Protein AF-0000000086005848 (afdb_homodimer)

Solvent-accessible surface area (backbone atoms only — not comparable to full-atom values): 13942 Å² total; per-residue (Å²): 125,85,72,83,58,58,36,81,40,45,32,32,38,81,80,57,60,33,31,32,40,34,53,31,43,32,62,36,54,27,44,43,38,61,20,72,64,35,43,45,51,56,46,47,26,30,31,26,48,48,90,35,46,43,80,74,43,35,73,89,42,46,40,76,30,66,57,94,90,48,60,34,41,42,32,21,32,71,68,65,35,27,52,37,39,30,32,38,57,89,37,80,67,24,33,30,36,29,57,64,23,40,53,86,86,56,73,77,43,78,43,83,40,79,42,53,41,72,49,40,73,64,32,52,74,75,61,62,84,63,70,86,126,84,72,82,59,58,36,82,40,45,32,32,37,80,80,57,61,33,32,32,40,35,53,29,44,33,63,38,55,28,45,43,38,63,20,72,64,35,44,45,52,56,48,48,26,32,30,26,48,49,91,35,47,42,81,72,43,36,74,89,42,47,42,74,31,65,56,95,88,47,62,34,41,40,34,21,31,70,69,64,35,28,52,36,40,30,34,40,56,89,39,79,66,26,33,28,35,27,59,65,23,40,54,88,88,56,73,77,44,77,43,84,41,80,42,54,42,73,50,38,75,65,33,51,76,74,60,62,85,63,70,84

pLDDT: mean 95.22, std 10.11, range [31.5, 98.94]

Structure (mmCIF, N/CA/C/O backbone):
data_AF-0000000086005848-model_v1
#
loop_
_entity.id
_entity.type
_entity.pdbx_description
1 polymer 'Centromere protein V'
#
loop_
_atom_site.group_PDB
_atom_site.id
_atom_site.type_symbol
_atom_site.label_atom_id
_atom_site.label_alt_id
_atom_site.label_comp_id
_atom_site.label_asym_id
_atom_site.label_entity_id
_atom_site.label_seq_id
_atom_site.pdbx_PDB_ins_code
_atom_site.Cartn_x
_atom_site.Cartn_y
_atom_site.Cartn_z
_atom_site.occupancy
_atom_site.B_iso_or_equiv
_atom_site.auth_seq_id
_atom_site.auth_comp_id
_atom_site.auth_asym_id
_atom_site.auth_atom_id
_atom_site.pdbx_PDB_model_num
ATOM 1 N N . MET A 1 1 ? 6.719 28.953 27.016 1 31.84 1 MET A N 1
ATOM 2 C CA . MET A 1 1 ? 6.633 28.734 25.578 1 31.84 1 MET A CA 1
ATOM 3 C C . MET A 1 1 ? 6.055 27.344 25.281 1 31.84 1 MET A C 1
ATOM 5 O O . MET A 1 1 ? 6.613 26.328 25.703 1 31.84 1 MET A O 1
ATOM 9 N N . GLU A 1 2 ? 4.844 27.016 25.453 1 36.28 2 GLU A N 1
ATOM 10 C CA . GLU A 1 2 ? 4.102 25.766 25.547 1 36.28 2 GLU A CA 1
ATOM 11 C C . GLU A 1 2 ? 4.562 24.766 24.484 1 36.28 2 GLU A C 1
ATOM 13 O O . GLU A 1 2 ? 4.57 25.078 23.297 1 36.28 2 GLU A O 1
ATOM 18 N N . ASN A 1 3 ? 5.773 24.094 24.469 1 44.97 3 ASN A N 1
ATOM 19 C CA . ASN A 1 3 ? 6.695 23.234 23.734 1 44.97 3 ASN A CA 1
ATOM 20 C C . ASN A 1 3 ? 5.945 22.266 22.828 1 44.97 3 ASN A C 1
ATOM 22 O O . ASN A 1 3 ? 5.273 21.359 23.312 1 44.97 3 ASN A O 1
ATOM 26 N N . ASN A 1 4 ? 5.066 22.734 21.844 1 56.94 4 ASN A N 1
ATOM 27 C CA . ASN A 1 4 ? 3.871 22.141 21.266 1 56.94 4 ASN A CA 1
ATOM 28 C C . ASN A 1 4 ? 4.109 20.688 20.859 1 56.94 4 ASN A C 1
ATOM 30 O O . ASN A 1 4 ? 3.291 20.094 20.156 1 56.94 4 ASN A O 1
ATOM 34 N N . GLY A 1 5 ? 5.121 20.047 21.453 1 82 5 GLY A N 1
ATOM 35 C CA . GLY A 1 5 ? 5.562 18.672 21.406 1 82 5 GLY A CA 1
ATOM 36 C C . GLY A 1 5 ? 5.656 18.109 19.984 1 82 5 GLY A C 1
ATOM 37 O O . GLY A 1 5 ? 5.484 16.922 19.781 1 82 5 GLY A O 1
ATOM 38 N N . LEU A 1 6 ? 5.707 19.109 19.078 1 92.44 6 LEU A N 1
ATOM 39 C CA . LEU A 1 6 ? 5.836 18.688 17.703 1 92.44 6 LEU A CA 1
ATOM 40 C C . LEU A 1 6 ? 7.293 18.406 17.344 1 92.44 6 LEU A C 1
ATOM 42 O O . LEU A 1 6 ? 8.195 19.109 17.812 1 92.44 6 LEU A O 1
ATOM 46 N N . VAL A 1 7 ? 7.477 17.406 16.594 1 96.56 7 VAL A N 1
ATOM 47 C CA . VAL A 1 7 ? 8.773 16.984 16.047 1 96.56 7 VAL A CA 1
ATOM 48 C C . VAL A 1 7 ? 8.742 17.047 14.523 1 96.56 7 VAL A C 1
ATOM 50 O O . VAL A 1 7 ? 7.684 16.891 13.914 1 96.56 7 VAL A O 1
ATOM 53 N N . LYS A 1 8 ? 9.945 17.422 14 1 98.25 8 LYS A N 1
ATOM 54 C CA . LYS A 1 8 ? 10.062 17.375 12.547 1 98.25 8 LYS A CA 1
ATOM 55 C C . LYS A 1 8 ? 10.336 15.961 12.055 1 98.25 8 LYS A C 1
ATOM 57 O O . LYS A 1 8 ? 11.352 15.359 12.406 1 98.25 8 LYS A O 1
ATOM 62 N N . HIS A 1 9 ? 9.469 15.43 11.305 1 98.69 9 HIS A N 1
ATOM 63 C CA . HIS A 1 9 ? 9.641 14.141 10.641 1 98.69 9 HIS A CA 1
ATOM 64 C C . HIS A 1 9 ? 10.039 14.328 9.18 1 98.69 9 HIS A C 1
ATOM 66 O O . HIS A 1 9 ? 9.531 15.227 8.5 1 98.69 9 HIS A O 1
ATOM 72 N N . SER A 1 10 ? 10.922 13.547 8.727 1 98.88 10 SER A N 1
ATOM 73 C CA . SER A 1 10 ? 11.234 13.445 7.305 1 98.88 10 SER A CA 1
ATOM 74 C C . SER A 1 10 ? 10.711 12.141 6.711 1 98.88 10 SER A C 1
ATOM 76 O O . SER A 1 10 ? 10.523 11.164 7.43 1 98.88 10 SER A O 1
ATOM 78 N N . GLY A 1 11 ? 10.406 12.219 5.438 1 98.94 11 GLY A N 1
ATOM 79 C CA . GLY A 1 11 ? 9.914 11.023 4.762 1 98.94 11 GLY A CA 1
ATOM 80 C C . GLY A 1 11 ? 9.953 11.141 3.25 1 98.94 11 GLY A C 1
ATOM 81 O O . GLY A 1 11 ? 10.508 12.094 2.707 1 98.94 11 GLY A O 1
ATOM 82 N N . GLY A 1 12 ? 9.43 10.102 2.605 1 98.94 12 GLY A N 1
ATOM 83 C CA . GLY A 1 12 ? 9.422 10.094 1.152 1 98.94 12 GLY A CA 1
ATOM 84 C C . GLY A 1 12 ? 9.07 8.742 0.562 1 98.94 12 GLY A C 1
ATOM 85 O O . GLY A 1 12 ? 8.797 7.793 1.298 1 98.94 12 GLY A O 1
ATOM 86 N N . CYS A 1 13 ? 9.055 8.719 -0.75 1 98.94 13 CYS A N 1
ATOM 87 C CA . CYS A 1 13 ? 8.781 7.473 -1.455 1 98.94 13 CYS A CA 1
ATOM 88 C C . CYS A 1 13 ? 10.008 6.574 -1.474 1 98.94 13 CYS A C 1
ATOM 90 O O . CYS A 1 13 ? 11 6.859 -0.802 1 98.94 13 CYS A O 1
ATOM 92 N N . HIS A 1 14 ? 9.945 5.461 -2.143 1 98.94 14 HIS A N 1
ATOM 93 C CA . HIS A 1 14 ? 11.008 4.473 -2.084 1 98.94 14 HIS A CA 1
ATOM 94 C C . HIS A 1 14 ? 12.188 4.879 -2.961 1 98.94 14 HIS A C 1
ATOM 96 O O . HIS A 1 14 ? 13.344 4.719 -2.566 1 98.94 14 HIS A O 1
ATOM 102 N N . CYS A 1 15 ? 11.977 5.344 -4.195 1 98.94 15 CYS A N 1
ATOM 103 C CA . CYS A 1 15 ? 13.031 5.629 -5.156 1 98.94 15 CYS A CA 1
ATOM 104 C C . CYS A 1 15 ? 13.75 6.93 -4.816 1 98.94 15 CYS A C 1
ATOM 106 O O . CYS A 1 15 ? 14.797 7.234 -5.387 1 98.94 15 CYS A O 1
ATOM 108 N N . GLY A 1 16 ? 13.164 7.715 -3.996 1 98.88 16 GLY A N 1
ATOM 109 C CA . GLY A 1 16 ? 13.82 8.93 -3.541 1 98.88 16 GLY A CA 1
ATOM 110 C C . GLY A 1 16 ? 13.375 10.164 -4.305 1 98.88 16 GLY A C 1
ATOM 111 O O . GLY A 1 16 ? 13.727 11.289 -3.936 1 98.88 16 GLY A O 1
ATOM 112 N N . ALA A 1 17 ? 12.531 10.047 -5.277 1 98.94 17 ALA A N 1
ATOM 113 C CA . ALA A 1 17 ? 12.094 11.188 -6.086 1 98.94 17 ALA A CA 1
ATOM 114 C C . ALA A 1 17 ? 11.227 12.133 -5.27 1 98.94 17 ALA A C 1
ATOM 116 O O . ALA A 1 17 ? 11.242 13.344 -5.492 1 98.94 17 ALA A O 1
ATOM 117 N N . VAL A 1 18 ? 10.484 11.633 -4.344 1 98.94 18 VAL A N 1
ATOM 118 C CA . VAL A 1 18 ? 9.586 12.414 -3.508 1 98.94 18 VAL A CA 1
ATOM 119 C C . VAL A 1 18 ? 10.117 12.461 -2.078 1 98.94 18 VAL A C 1
ATOM 121 O O . VAL A 1 18 ? 10.352 11.414 -1.463 1 98.94 18 VAL A O 1
ATOM 124 N N . ARG A 1 19 ? 10.383 13.602 -1.582 1 98.94 19 ARG A N 1
ATOM 125 C CA . ARG A 1 19 ? 10.797 13.828 -0.201 1 98.94 19 ARG A CA 1
ATOM 126 C C . ARG A 1 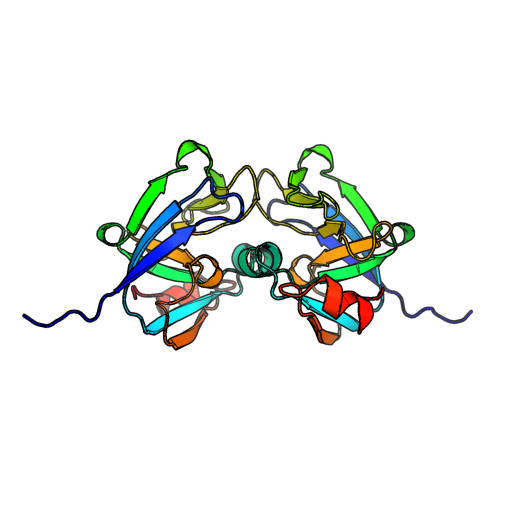19 ? 9.984 14.945 0.439 1 98.94 19 ARG A C 1
ATOM 128 O O . ARG A 1 19 ? 9.656 15.938 -0.218 1 98.94 19 ARG A O 1
ATOM 135 N N . PHE A 1 20 ? 9.695 14.781 1.709 1 98.94 20 PHE A N 1
ATOM 136 C CA . PHE A 1 20 ? 8.914 15.781 2.424 1 98.94 20 PHE A CA 1
ATOM 137 C C . PHE A 1 20 ? 9.344 15.859 3.885 1 98.94 20 PHE A C 1
ATOM 139 O O . PHE A 1 20 ? 10.086 15.008 4.363 1 98.94 20 PHE A O 1
ATOM 146 N N . THR A 1 21 ? 8.945 16.906 4.57 1 98.88 21 THR A N 1
ATOM 147 C CA . THR A 1 21 ? 8.969 17.016 6.023 1 98.88 21 THR A CA 1
ATOM 148 C C . THR A 1 21 ? 7.582 17.359 6.566 1 98.88 21 THR A C 1
ATOM 150 O O . THR A 1 21 ? 6.75 17.922 5.855 1 98.88 21 THR A O 1
ATOM 153 N N . VAL A 1 22 ? 7.375 16.922 7.77 1 98.69 22 VAL A N 1
ATOM 154 C CA . VAL A 1 22 ? 6.102 17.203 8.43 1 98.69 22 VAL A CA 1
ATOM 155 C C . VAL A 1 22 ? 6.336 17.453 9.914 1 98.69 22 VAL A C 1
ATOM 157 O O . VAL A 1 22 ? 7.164 16.781 10.547 1 98.69 22 VAL A O 1
ATOM 160 N N . LEU A 1 23 ? 5.684 18.5 10.375 1 98.31 23 LEU A N 1
ATOM 161 C CA . LEU A 1 23 ? 5.668 18.766 11.812 1 98.31 23 LEU A CA 1
ATOM 162 C C . LEU A 1 23 ? 4.477 18.094 12.477 1 98.31 23 LEU A C 1
ATOM 164 O O . LEU A 1 23 ? 3.324 18.344 12.125 1 98.31 23 LEU A O 1
ATOM 168 N N . ALA A 1 24 ? 4.746 17.172 13.414 1 97.81 24 ALA A N 1
ATOM 169 C CA . ALA A 1 24 ? 3.713 16.422 14.133 1 97.81 24 ALA A CA 1
ATOM 170 C C . ALA A 1 24 ? 4.27 15.828 15.422 1 97.81 24 ALA A C 1
ATOM 172 O O . ALA A 1 24 ? 5.484 15.797 15.633 1 97.81 24 ALA A O 1
ATOM 173 N N . SER A 1 25 ? 3.379 15.461 16.312 1 96.5 25 SER A N 1
ATOM 174 C CA . SER A 1 25 ? 3.795 14.773 17.531 1 96.5 25 SER A CA 1
ATOM 175 C C . SER A 1 25 ? 4.598 13.516 17.203 1 96.5 25 SER A C 1
ATOM 177 O O . SER A 1 25 ? 4.43 12.922 16.141 1 96.5 25 SER A O 1
ATOM 179 N N . SER A 1 26 ? 5.512 13.141 18.109 1 97.12 26 SER A N 1
ATOM 180 C CA . SER A 1 26 ? 6.195 11.859 17.969 1 97.12 26 SER A CA 1
ATOM 181 C C . SER A 1 26 ? 5.25 10.695 18.25 1 97.12 26 SER A C 1
ATOM 183 O O . SER A 1 26 ? 5.559 9.547 17.938 1 97.12 26 SER A O 1
ATOM 185 N N . LYS A 1 27 ? 4.184 10.984 18.984 1 96.62 27 LYS A N 1
ATOM 186 C CA . LYS A 1 27 ? 3.084 10.039 19.188 1 96.62 27 LYS A CA 1
ATOM 187 C C . LYS A 1 27 ? 1.961 10.289 18.188 1 96.62 27 LYS A C 1
ATOM 189 O O . LYS A 1 27 ? 1.27 11.312 18.266 1 96.62 27 LYS A O 1
ATOM 194 N N . ILE A 1 28 ? 1.797 9.305 17.328 1 96 28 ILE A N 1
ATOM 195 C CA . ILE A 1 28 ? 0.931 9.539 16.188 1 96 28 ILE A CA 1
ATOM 196 C C . ILE A 1 28 ? -0.335 8.695 16.312 1 96 28 ILE A C 1
ATOM 198 O O . ILE A 1 28 ? -0.279 7.547 16.766 1 96 28 ILE A O 1
ATOM 202 N N . THR A 1 29 ? -1.443 9.328 15.93 1 96.31 29 THR A N 1
ATOM 203 C CA . THR A 1 29 ? -2.678 8.586 15.719 1 96.31 29 THR A CA 1
ATOM 204 C C . THR A 1 29 ? -2.945 8.391 14.234 1 96.31 29 THR A C 1
ATOM 206 O O . THR A 1 29 ? -2.971 9.359 13.469 1 96.31 29 THR A O 1
ATOM 209 N N . ILE A 1 30 ? -3.105 7.152 13.891 1 97.5 30 ILE A N 1
ATOM 210 C CA . ILE A 1 30 ? -3.42 6.887 12.492 1 97.5 30 ILE A CA 1
ATOM 211 C C . ILE A 1 30 ? -4.859 6.387 12.375 1 97.5 30 ILE A C 1
ATOM 213 O O . ILE A 1 30 ? -5.418 5.852 13.336 1 97.5 30 ILE A O 1
ATOM 217 N N . TYR A 1 31 ? -5.395 6.652 11.18 1 95.19 31 TYR A N 1
ATOM 218 C CA . TYR A 1 31 ? -6.727 6.156 10.867 1 95.19 31 TYR A CA 1
ATOM 219 C C . TYR A 1 31 ? -6.66 5.023 9.852 1 95.19 31 TYR A C 1
ATOM 221 O O . TYR A 1 31 ? -6.016 5.148 8.805 1 95.19 31 TYR A O 1
ATOM 229 N N . VAL A 1 32 ? -7.262 3.914 10.18 1 96.69 32 VAL A N 1
ATOM 230 C CA . VAL A 1 32 ? -7.383 2.764 9.289 1 96.69 32 VAL A CA 1
ATOM 231 C C . VAL A 1 32 ? -8.797 2.691 8.734 1 96.69 32 VAL A C 1
ATOM 233 O O . VAL A 1 32 ? -9.734 2.312 9.438 1 96.69 32 VAL A O 1
ATOM 236 N N . CYS A 1 33 ? -8.945 3.043 7.527 1 97.38 33 CYS A N 1
ATOM 237 C CA . CYS A 1 33 ? -10.227 3.15 6.84 1 97.38 33 CYS A CA 1
ATOM 238 C C . CYS A 1 33 ? -10.508 1.904 6.008 1 97.38 33 CYS A C 1
ATOM 240 O O . CYS A 1 33 ? -9.609 1.376 5.355 1 97.38 33 CYS A O 1
ATOM 242 N N . ASN A 1 34 ? -11.758 1.468 5.898 1 97.69 34 ASN A N 1
ATOM 243 C CA . ASN A 1 34 ? -12.086 0.245 5.176 1 97.69 34 ASN A CA 1
ATOM 244 C C . ASN A 1 34 ? -12.742 0.548 3.83 1 97.69 34 ASN A C 1
ATOM 246 O O . ASN A 1 34 ? -13.422 -0.303 3.26 1 97.69 34 ASN A O 1
ATOM 250 N N . CYS A 1 35 ? -12.594 1.747 3.35 1 97.75 35 CYS A N 1
ATOM 251 C CA . CYS A 1 35 ? -13.094 1.988 2.002 1 97.75 35 CYS A CA 1
ATOM 252 C C . CYS A 1 35 ? -12.234 1.28 0.965 1 97.75 35 CYS A C 1
ATOM 254 O O . CYS A 1 35 ? -11.164 0.754 1.294 1 97.75 35 CYS A O 1
ATOM 256 N N . SER A 1 36 ? -12.648 1.271 -0.287 1 98.25 36 SER A N 1
ATOM 257 C CA . SER A 1 36 ? -12.047 0.446 -1.326 1 98.25 36 SER A CA 1
ATOM 258 C C . SER A 1 36 ? -10.602 0.86 -1.589 1 98.25 36 SER A C 1
ATOM 260 O O . SER A 1 36 ? -9.703 0.018 -1.604 1 98.25 36 SER A O 1
ATOM 262 N N . ILE A 1 37 ? -10.328 2.17 -1.707 1 98.69 37 ILE A N 1
ATOM 263 C CA . ILE A 1 37 ? -8.992 2.617 -2.109 1 98.69 37 ILE A CA 1
ATOM 264 C C . ILE A 1 37 ? -8.039 2.516 -0.926 1 98.69 37 ILE A C 1
ATOM 266 O O . ILE A 1 37 ? -6.871 2.152 -1.093 1 98.69 37 ILE A O 1
ATOM 270 N N . CYS A 1 38 ? -8.477 2.809 0.277 1 98.56 38 CYS A N 1
ATOM 271 C CA . CYS A 1 38 ? -7.617 2.678 1.448 1 98.56 38 CYS A CA 1
ATOM 272 C C . CYS A 1 38 ? -7.23 1.223 1.682 1 98.56 38 CYS A C 1
ATOM 274 O O . CYS A 1 38 ? -6.102 0.932 2.076 1 98.56 38 CYS A O 1
ATOM 276 N N . THR A 1 39 ? -8.195 0.314 1.449 1 98.56 39 THR A N 1
ATOM 277 C CA . THR A 1 39 ? -7.914 -1.111 1.581 1 98.56 39 THR A CA 1
ATOM 278 C C . THR A 1 39 ? -6.871 -1.555 0.559 1 98.56 39 THR A C 1
ATOM 280 O O . THR A 1 39 ? -5.863 -2.166 0.918 1 98.56 39 THR A O 1
ATOM 283 N N . LYS A 1 40 ? -7.023 -1.193 -0.641 1 98.88 40 LYS A N 1
ATOM 284 C CA . LYS A 1 40 ? -6.152 -1.686 -1.703 1 98.88 40 LYS A CA 1
ATOM 285 C C . LYS A 1 40 ? -4.773 -1.028 -1.636 1 98.88 40 LYS A C 1
ATOM 287 O O . LYS A 1 40 ? -3.785 -1.598 -2.102 1 98.88 40 LYS A O 1
ATOM 292 N N . LYS A 1 41 ? -4.699 0.126 -1.034 1 98.75 41 LYS A N 1
ATOM 293 C CA . LYS A 1 41 ? -3.418 0.812 -0.904 1 98.75 41 LYS A CA 1
ATOM 294 C C . LYS A 1 41 ? -2.838 0.63 0.496 1 98.75 41 LYS A C 1
ATOM 296 O O . LYS A 1 41 ? -1.712 1.057 0.767 1 98.75 41 LYS A O 1
ATOM 301 N N . GLN A 1 42 ? -3.639 0.046 1.364 1 98.38 42 GLN A N 1
ATOM 302 C CA . GLN A 1 42 ? -3.236 -0.187 2.748 1 98.38 42 GLN A CA 1
ATOM 303 C C . GLN A 1 42 ? -2.824 1.114 3.428 1 98.38 42 GLN A C 1
ATOM 305 O O . GLN A 1 42 ? -1.758 1.19 4.039 1 98.38 42 GLN A O 1
ATOM 310 N N . ILE A 1 43 ? -3.705 2.066 3.305 1 98.38 43 ILE A N 1
ATOM 311 C CA . ILE A 1 43 ? -3.414 3.406 3.805 1 98.38 43 ILE A CA 1
ATOM 312 C C . ILE A 1 43 ? -3.527 3.424 5.328 1 98.38 43 ILE A C 1
ATOM 314 O O . ILE A 1 43 ? -4.551 3.021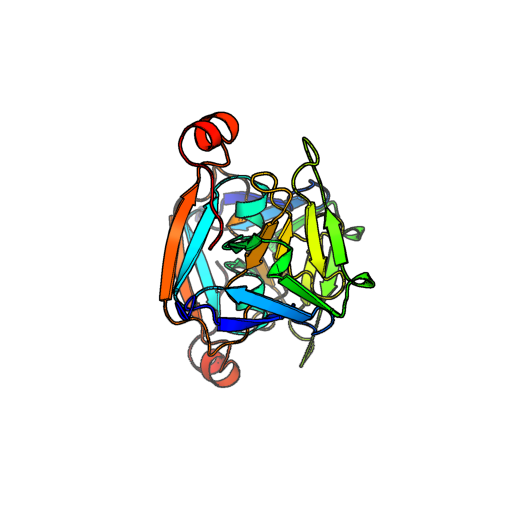 5.887 1 98.38 43 ILE A O 1
ATOM 318 N N . LYS A 1 44 ? -2.512 3.795 5.973 1 97.31 44 LYS A N 1
ATOM 319 C CA . LYS A 1 44 ? -2.402 4.062 7.402 1 97.31 44 LYS A CA 1
ATOM 320 C C . LYS A 1 44 ? -1.739 5.414 7.66 1 97.31 44 LYS A C 1
ATOM 322 O O . LYS A 1 44 ? -0.583 5.473 8.086 1 97.31 44 LYS A O 1
ATOM 327 N N . GLY A 1 45 ? -2.535 6.426 7.531 1 97.81 45 GLY A N 1
ATOM 328 C CA . GLY A 1 45 ? -1.962 7.766 7.57 1 97.81 45 GLY A CA 1
ATOM 329 C C . GLY A 1 45 ? -2.418 8.578 8.766 1 97.81 45 GLY A C 1
ATOM 330 O O . GLY A 1 45 ? -3.439 8.266 9.383 1 97.81 45 GLY A O 1
ATOM 331 N N . PHE A 1 46 ? -1.623 9.539 9.156 1 97.88 46 PHE A N 1
ATOM 332 C CA . PHE A 1 46 ? -2.014 10.57 10.102 1 97.88 46 PHE A CA 1
ATOM 333 C C . PHE A 1 46 ? -2.172 11.914 9.406 1 97.88 46 PHE A C 1
ATOM 335 O O . PHE A 1 46 ? -1.442 12.219 8.461 1 97.88 46 PHE A O 1
ATOM 342 N N . ILE A 1 47 ? -3.117 12.672 9.875 1 97.81 47 ILE A N 1
ATOM 343 C CA . ILE A 1 47 ? -3.479 13.914 9.188 1 97.81 47 ILE A CA 1
ATOM 344 C C . ILE A 1 47 ? -2.807 15.094 9.883 1 97.81 47 ILE A C 1
ATOM 346 O O . ILE A 1 47 ? -2.811 15.188 11.109 1 97.81 47 ILE A O 1
ATOM 350 N N . VAL A 1 48 ? -2.207 15.938 9.094 1 97.69 48 VAL A N 1
ATOM 351 C CA . VAL A 1 48 ? -1.674 17.203 9.57 1 97.69 48 VAL A CA 1
ATOM 352 C C . VAL A 1 48 ? -2.225 18.344 8.711 1 97.69 48 VAL A C 1
ATOM 354 O O . VAL A 1 48 ? -2.701 18.125 7.602 1 97.69 48 VAL A O 1
ATOM 357 N N . SER A 1 49 ? -2.178 19.531 9.273 1 96.81 49 SER A N 1
ATOM 358 C CA . SER A 1 49 ? -2.543 20.688 8.477 1 96.81 49 SER A CA 1
ATOM 359 C C . SER A 1 49 ? -1.533 20.938 7.359 1 96.81 49 SER A C 1
ATOM 361 O O . SER A 1 49 ? -0.363 20.562 7.484 1 96.81 49 SER A O 1
ATOM 363 N N . ASP A 1 50 ? -1.989 21.578 6.312 1 97.12 50 ASP A N 1
ATOM 364 C CA . ASP A 1 50 ? -1.118 21.906 5.188 1 97.12 50 ASP A CA 1
ATOM 365 C C . ASP A 1 50 ? 0.099 22.703 5.648 1 97.12 50 ASP A C 1
ATOM 367 O O . ASP A 1 50 ? 1.197 22.531 5.113 1 97.12 50 ASP A O 1
ATOM 371 N N . GLU A 1 51 ? -0.07 23.516 6.605 1 96.88 51 GLU A N 1
ATOM 372 C CA . GLU A 1 51 ? 1.005 24.391 7.07 1 96.88 51 GLU A CA 1
ATOM 373 C C . GLU A 1 51 ? 2.117 23.594 7.738 1 96.88 51 GLU A C 1
ATOM 375 O O . GLU A 1 51 ? 3.246 24.062 7.867 1 96.88 51 GLU A O 1
ATOM 380 N N . ASN A 1 52 ? 1.788 22.359 8.18 1 97.88 52 ASN A N 1
ATOM 381 C CA . ASN A 1 52 ? 2.758 21.531 8.883 1 97.88 52 ASN A CA 1
ATOM 382 C C . ASN A 1 52 ? 3.432 20.531 7.941 1 97.88 52 ASN A C 1
ATOM 384 O O . ASN A 1 52 ? 4.223 19.688 8.375 1 97.88 52 ASN A O 1
ATOM 388 N N . PHE A 1 53 ? 3.066 20.641 6.707 1 98.62 53 PHE A N 1
ATOM 389 C CA . PHE A 1 53 ? 3.627 19.75 5.695 1 98.62 53 PHE A CA 1
ATOM 390 C C . PHE A 1 53 ? 4.418 20.531 4.66 1 98.62 53 PHE A C 1
ATOM 392 O O . PHE A 1 53 ? 3.955 21.578 4.18 1 98.62 53 PHE A O 1
ATOM 399 N N . GLU A 1 54 ? 5.605 20 4.332 1 98.88 54 GLU A N 1
ATOM 400 C CA . GLU A 1 54 ? 6.41 20.609 3.277 1 98.88 54 GLU A CA 1
ATOM 401 C C . GLU A 1 54 ? 6.922 19.547 2.301 1 98.88 54 GLU A C 1
ATOM 403 O O . GLU A 1 54 ? 7.664 18.641 2.688 1 98.88 54 GLU A O 1
ATOM 408 N N . LEU A 1 55 ? 6.484 19.688 1.042 1 98.88 55 LEU A N 1
ATOM 409 C CA . LEU A 1 55 ? 7.074 18.875 -0.023 1 98.88 55 LEU A CA 1
ATOM 410 C C . LEU A 1 55 ? 8.43 19.438 -0.445 1 98.88 55 LEU A C 1
ATOM 412 O O . LEU A 1 55 ? 8.508 20.547 -0.963 1 98.88 55 LEU A O 1
ATOM 416 N N . LEU A 1 56 ? 9.438 18.688 -0.215 1 98.94 56 LEU A N 1
ATOM 417 C CA . LEU A 1 56 ? 10.797 19.172 -0.471 1 98.94 56 LEU A CA 1
ATOM 418 C C . LEU A 1 56 ? 11.18 18.953 -1.932 1 98.94 56 LEU A C 1
ATOM 420 O O . LEU A 1 56 ? 11.945 19.734 -2.498 1 98.94 56 LEU A O 1
ATOM 424 N N . GLN A 1 57 ? 10.797 17.875 -2.537 1 98.88 57 GLN A N 1
ATOM 425 C CA . GLN A 1 57 ? 11.086 17.562 -3.934 1 98.88 57 GLN A CA 1
ATOM 426 C C . GLN A 1 57 ? 10.086 16.547 -4.492 1 98.88 57 GLN A C 1
ATOM 428 O O . GLN A 1 57 ? 9.422 15.844 -3.732 1 98.88 57 GLN A O 1
ATOM 433 N N . GLY A 1 58 ? 9.922 16.547 -5.828 1 98.88 58 GLY A N 1
ATOM 434 C CA . GLY A 1 58 ? 9.219 15.477 -6.504 1 98.88 58 GLY A CA 1
ATOM 435 C C . GLY A 1 58 ? 7.793 15.844 -6.883 1 98.88 58 GLY A C 1
ATOM 436 O O . GLY A 1 58 ? 6.984 14.977 -7.203 1 98.88 58 GLY A O 1
ATOM 437 N N . LYS A 1 59 ? 7.484 17.094 -6.766 1 98.81 59 LYS A N 1
ATOM 438 C CA . LYS A 1 59 ? 6.141 17.516 -7.156 1 98.81 59 LYS A CA 1
ATOM 439 C C . LYS A 1 59 ? 5.785 17 -8.547 1 98.81 59 LYS A C 1
ATOM 441 O O . LYS A 1 59 ? 4.691 16.469 -8.758 1 98.81 59 LYS A O 1
ATOM 446 N N . ASP A 1 60 ? 6.699 17.062 -9.477 1 98.69 60 ASP A N 1
ATOM 447 C CA . ASP A 1 60 ? 6.453 16.656 -10.859 1 98.69 60 ASP A CA 1
ATOM 448 C C . ASP A 1 60 ? 6.461 15.133 -10.992 1 98.69 60 ASP A C 1
ATOM 450 O O . ASP A 1 60 ? 6.129 14.594 -12.055 1 98.69 60 ASP A O 1
ATOM 454 N N . ASN A 1 61 ? 6.84 14.414 -9.977 1 98.88 61 ASN A N 1
ATOM 455 C CA . ASN A 1 61 ? 6.891 12.953 -10.016 1 98.88 61 ASN A CA 1
ATOM 456 C C . ASN A 1 61 ? 5.641 12.336 -9.391 1 98.88 61 ASN A C 1
ATOM 458 O O . ASN A 1 61 ? 5.551 11.109 -9.258 1 98.88 61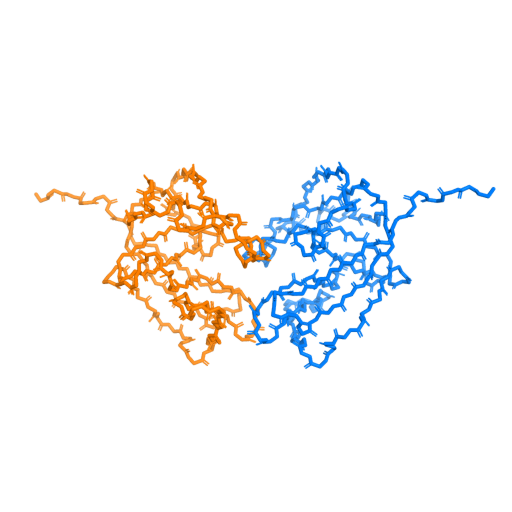 ASN A O 1
ATOM 462 N N . LEU A 1 62 ? 4.727 13.18 -9.031 1 98.94 62 LEU A N 1
ATOM 463 C CA . LEU A 1 62 ? 3.479 12.711 -8.438 1 98.94 62 LEU A CA 1
ATOM 464 C C . LEU A 1 62 ? 2.381 12.609 -9.492 1 98.94 62 LEU A C 1
ATOM 466 O O . LEU A 1 62 ? 2.24 13.5 -10.336 1 98.94 62 LEU A O 1
ATOM 470 N N . ILE A 1 63 ? 1.731 11.508 -9.453 1 98.88 63 ILE A N 1
ATOM 471 C CA . ILE A 1 63 ? 0.494 11.336 -10.203 1 98.88 63 ILE A CA 1
ATOM 472 C C . ILE A 1 63 ? -0.703 11.453 -9.266 1 98.88 63 ILE A C 1
ATOM 474 O O . ILE A 1 63 ? -0.686 10.906 -8.156 1 98.88 63 ILE A O 1
ATOM 478 N N . GLN A 1 64 ? -1.654 12.211 -9.656 1 98.88 64 GLN A N 1
ATOM 479 C CA . GLN A 1 64 ? -2.885 12.359 -8.883 1 98.88 64 GLN A CA 1
ATOM 480 C C . GLN A 1 64 ? -3.977 11.43 -9.414 1 98.88 64 GLN A C 1
ATOM 482 O O . GLN A 1 64 ? -4.203 11.352 -10.617 1 98.88 64 GLN A O 1
ATOM 487 N N . TYR A 1 65 ? -4.598 10.719 -8.555 1 98.94 65 TYR A N 1
ATOM 488 C CA . TYR A 1 65 ? -5.762 9.891 -8.859 1 98.94 65 TYR A CA 1
ATOM 489 C C . TYR A 1 65 ? -6.957 10.297 -8.008 1 98.94 65 TYR A C 1
ATOM 491 O O . TYR A 1 65 ? -6.848 10.398 -6.781 1 98.94 65 TYR A O 1
ATOM 499 N N . THR A 1 66 ? -8.047 10.594 -8.672 1 98.75 66 THR A N 1
ATOM 500 C CA . THR A 1 66 ? -9.32 10.883 -8.023 1 98.75 66 THR A CA 1
ATOM 501 C C . THR A 1 66 ? -10.43 10 -8.586 1 98.75 66 THR A C 1
ATOM 503 O O . THR A 1 66 ? -10.305 9.453 -9.68 1 98.75 66 THR A O 1
ATOM 506 N N . PHE A 1 67 ? -11.461 9.844 -7.848 1 98.31 67 PHE A N 1
ATOM 507 C CA . PHE A 1 67 ? -12.633 9.07 -8.258 1 98.31 67 PHE A CA 1
ATOM 508 C C . PHE A 1 67 ? -13.875 9.523 -7.492 1 98.31 67 PHE A C 1
ATOM 510 O O . PHE A 1 67 ? -13.781 10.352 -6.586 1 98.31 67 PHE A O 1
ATOM 517 N N . ASN A 1 68 ? -14.977 8.914 -7.926 1 96.56 68 ASN A N 1
ATOM 518 C CA . ASN A 1 68 ? -16.25 9.25 -7.309 1 96.56 68 ASN A CA 1
ATOM 519 C C . ASN A 1 68 ? -16.453 10.758 -7.25 1 96.56 68 ASN A C 1
ATOM 521 O O . ASN A 1 68 ? -16.438 11.438 -8.281 1 96.56 68 ASN A O 1
ATOM 525 N N . THR A 1 69 ? -16.422 11.445 -5.973 1 96 69 THR A N 1
ATOM 526 C CA . THR A 1 69 ? -16.688 12.875 -5.844 1 96 69 THR A CA 1
ATOM 527 C C . THR A 1 69 ? -15.461 13.695 -6.246 1 96 69 THR A C 1
ATOM 529 O O . THR A 1 69 ? -15.562 14.906 -6.457 1 96 69 THR A O 1
ATOM 532 N N . GLY A 1 70 ? -14.43 13.086 -6.281 1 97.62 70 GLY A N 1
ATOM 533 C CA . GLY A 1 70 ? -13.195 13.773 -6.609 1 97.62 70 GLY A CA 1
ATOM 534 C C . GLY A 1 70 ? -12.602 14.539 -5.438 1 97.62 70 GLY A C 1
ATOM 535 O O . GLY A 1 70 ? -11.633 15.281 -5.598 1 97.62 70 GLY A O 1
ATOM 536 N N . GLY A 1 71 ? -13.125 14.352 -4.246 1 96.81 71 GLY A N 1
ATOM 537 C CA . GLY A 1 71 ? -12.688 15.094 -3.078 1 96.81 71 GLY A CA 1
ATOM 538 C C . GLY A 1 71 ? -11.305 14.703 -2.598 1 96.81 71 GLY A C 1
ATOM 539 O O . GLY A 1 71 ? -10.5 15.562 -2.246 1 96.81 71 GLY A O 1
ATOM 540 N N . ALA A 1 72 ? -11.086 13.43 -2.527 1 97.75 72 ALA A N 1
ATOM 541 C CA . ALA A 1 72 ? -9.766 12.945 -2.137 1 97.75 72 ALA A CA 1
ATOM 542 C C . ALA A 1 72 ? -8.789 12.992 -3.314 1 97.75 72 ALA A C 1
ATOM 544 O O . ALA A 1 72 ? -9.141 12.594 -4.43 1 97.75 72 ALA A O 1
ATOM 545 N N . LYS A 1 73 ? -7.684 13.516 -3.113 1 98.56 73 LYS A N 1
ATOM 546 C CA . LYS A 1 73 ? -6.629 13.531 -4.121 1 98.56 73 LYS A CA 1
ATOM 547 C C . LYS A 1 73 ? -5.5 12.57 -3.746 1 98.56 73 LYS A C 1
ATOM 549 O O . LYS A 1 73 ? -4.621 12.914 -2.955 1 98.56 73 LYS A O 1
ATOM 554 N N . HIS A 1 74 ? -5.527 11.414 -4.301 1 98.81 74 HIS A N 1
ATOM 555 C CA . HIS A 1 74 ? -4.496 10.414 -4.043 1 98.81 74 HIS A CA 1
ATOM 556 C C . HIS A 1 74 ? -3.26 10.672 -4.898 1 98.81 74 HIS A C 1
ATOM 558 O O . HIS A 1 74 ? -3.33 10.641 -6.129 1 98.81 74 HIS A O 1
ATOM 564 N N . LEU A 1 75 ? -2.154 10.867 -4.25 1 98.94 75 LEU A N 1
ATOM 565 C CA . LEU A 1 75 ? -0.897 11.188 -4.918 1 98.94 75 LEU A CA 1
ATOM 566 C C . LEU A 1 75 ? 0.114 10.062 -4.746 1 98.94 75 LEU A C 1
ATOM 568 O O . LEU A 1 75 ? 0.383 9.625 -3.625 1 98.94 75 LEU A O 1
ATOM 572 N N . PHE A 1 76 ? 0.642 9.562 -5.789 1 98.94 76 PHE A N 1
ATOM 573 C CA . PHE A 1 76 ? 1.652 8.516 -5.676 1 98.94 76 PHE A CA 1
ATOM 574 C C . PHE A 1 76 ? 2.803 8.773 -6.641 1 98.94 76 PHE A C 1
ATOM 576 O O . PHE A 1 76 ? 2.629 9.438 -7.66 1 98.94 76 PHE A O 1
ATOM 583 N N . CYS A 1 77 ? 3.988 8.32 -6.332 1 98.94 77 CYS A N 1
ATOM 584 C CA . CYS A 1 77 ? 5.188 8.469 -7.148 1 98.94 77 CYS A CA 1
ATOM 585 C C . CYS A 1 77 ? 5.062 7.691 -8.453 1 98.94 77 CYS A C 1
ATOM 587 O O . CYS A 1 77 ? 4.805 6.488 -8.445 1 98.94 77 CYS A O 1
ATOM 589 N N . LYS A 1 78 ? 5.25 8.367 -9.555 1 98.88 78 LYS A N 1
ATOM 590 C CA . LYS A 1 78 ? 5.055 7.723 -10.852 1 98.88 78 LYS A CA 1
ATOM 591 C C . LYS A 1 78 ? 6.168 6.719 -11.141 1 98.88 78 LYS A C 1
ATOM 593 O O . LYS A 1 78 ? 6.039 5.887 -12.039 1 98.88 78 LYS A O 1
ATOM 598 N N . THR A 1 79 ? 7.281 6.824 -10.414 1 98.94 79 THR A N 1
ATOM 599 C CA . THR A 1 79 ? 8.422 5.945 -10.648 1 98.94 79 THR A CA 1
ATOM 600 C C . THR A 1 79 ? 8.297 4.664 -9.828 1 98.94 79 THR A C 1
ATOM 602 O O . THR A 1 79 ? 8.367 3.562 -10.375 1 98.94 79 THR A O 1
ATOM 605 N N . CYS A 1 80 ? 8.031 4.742 -8.539 1 98.94 80 CYS A N 1
ATOM 606 C CA . CYS A 1 80 ? 8.078 3.549 -7.699 1 98.94 80 CYS A CA 1
ATOM 607 C C . CYS A 1 80 ? 6.684 3.154 -7.23 1 98.94 80 CYS A C 1
ATOM 609 O O . CYS A 1 80 ? 6.504 2.105 -6.609 1 98.94 80 CYS A O 1
ATOM 611 N N . GLY A 1 81 ? 5.723 3.967 -7.422 1 98.94 81 GLY A N 1
ATOM 612 C CA . GLY A 1 81 ? 4.336 3.625 -7.145 1 98.94 81 GLY A CA 1
ATOM 613 C C . GLY A 1 81 ? 3.934 3.891 -5.707 1 98.94 81 GLY A C 1
ATOM 614 O O . GLY A 1 81 ? 2.77 3.719 -5.34 1 98.94 81 GLY A O 1
ATOM 615 N N . VAL A 1 82 ? 4.852 4.355 -4.852 1 98.94 82 VAL A N 1
ATOM 616 C CA . VAL A 1 82 ? 4.57 4.555 -3.434 1 98.94 82 VAL A CA 1
ATOM 617 C C . VAL A 1 82 ? 3.711 5.805 -3.244 1 98.94 82 VAL A C 1
ATOM 619 O O . VAL A 1 82 ? 3.959 6.836 -3.873 1 98.94 82 VAL A O 1
ATOM 622 N N . GLN A 1 83 ? 2.67 5.672 -2.477 1 98.94 83 GLN A N 1
ATOM 623 C CA . GLN A 1 83 ? 1.906 6.809 -1.975 1 98.94 83 GLN A CA 1
ATOM 624 C C . GLN A 1 83 ? 2.354 7.195 -0.567 1 98.94 83 GLN A C 1
ATOM 626 O O . GLN A 1 83 ? 1.992 6.531 0.408 1 98.94 83 GLN A O 1
ATOM 631 N N . SER A 1 84 ? 3.07 8.328 -0.497 1 98.94 84 SER A N 1
ATOM 632 C CA . SER A 1 84 ? 3.627 8.742 0.786 1 98.94 84 SER A CA 1
ATOM 633 C C . SER A 1 84 ? 2.652 9.641 1.544 1 98.94 84 SER A C 1
ATOM 635 O O . SER A 1 84 ? 2.764 9.797 2.762 1 98.94 84 SER A O 1
ATOM 637 N N . PHE A 1 85 ? 1.782 10.258 0.81 1 98.94 85 PHE A N 1
ATOM 638 C CA . PHE A 1 85 ? 0.764 11.148 1.359 1 98.94 85 PHE A CA 1
ATOM 639 C C . PHE A 1 85 ? -0.357 11.375 0.353 1 98.94 85 PHE A C 1
ATOM 641 O O . PHE A 1 85 ? -0.25 10.961 -0.806 1 98.94 85 PHE A O 1
ATOM 648 N N . TYR A 1 86 ? -1.407 11.906 0.794 1 98.69 86 TYR A N 1
ATOM 649 C CA . TYR A 1 86 ? -2.51 12.328 -0.063 1 98.69 86 TYR A CA 1
ATOM 650 C C . TYR A 1 86 ? -3.355 13.398 0.619 1 98.69 86 TYR A C 1
ATOM 652 O O . TYR A 1 86 ? -3.162 13.688 1.801 1 98.69 86 TYR A O 1
ATOM 660 N N . LYS A 1 87 ? -4.191 14.039 -0.149 1 98.31 87 LYS A N 1
ATOM 661 C CA . LYS A 1 87 ? -5.172 14.977 0.399 1 98.31 87 LYS A CA 1
ATOM 662 C C . LYS A 1 87 ? -6.508 14.281 0.656 1 98.31 87 LYS A C 1
ATOM 664 O O . LYS A 1 87 ? -7.223 13.938 -0.286 1 98.31 87 LYS A O 1
ATOM 669 N N . PRO A 1 88 ? -6.848 14.125 1.914 1 97.19 88 PRO A N 1
ATOM 670 C CA . PRO A 1 88 ? -8.078 13.383 2.223 1 97.19 88 PRO A CA 1
ATOM 671 C C . PRO A 1 88 ? -9.336 14.203 1.957 1 97.19 88 PRO A C 1
ATOM 673 O O . PRO A 1 88 ? -9.32 15.43 2.078 1 97.19 88 PRO A O 1
ATOM 676 N N . ARG A 1 89 ? -10.344 13.5 1.657 1 94.56 89 ARG A N 1
ATOM 677 C CA . ARG A 1 89 ? -11.656 14.117 1.483 1 94.56 89 ARG A CA 1
ATOM 678 C C . ARG A 1 89 ? -12.141 14.742 2.787 1 94.56 89 ARG A C 1
ATOM 680 O O . ARG A 1 89 ? -12.758 15.812 2.777 1 94.56 89 ARG A O 1
ATOM 687 N N . SER A 1 90 ? -11.852 14.117 3.916 1 91.69 90 SER A N 1
ATOM 688 C CA . SER A 1 90 ? -12.352 14.508 5.23 1 91.69 90 SER A CA 1
ATOM 689 C C . SER A 1 90 ? -11.773 15.852 5.664 1 91.69 90 SER A C 1
ATOM 691 O O . SER A 1 90 ? -12.344 16.531 6.516 1 91.69 90 SER A O 1
ATOM 693 N N . ASN A 1 91 ? -10.555 16.219 5.172 1 91.25 91 ASN A N 1
ATOM 694 C CA . ASN A 1 91 ? -9.836 17.438 5.555 1 91.25 91 ASN A CA 1
ATOM 695 C C . ASN A 1 91 ? -9.148 18.094 4.355 1 91.25 91 ASN A C 1
ATOM 697 O O . ASN A 1 91 ? -7.941 17.922 4.168 1 91.25 91 ASN A O 1
ATOM 701 N N . PRO A 1 92 ? -9.875 18.875 3.676 1 86.88 92 PRO A N 1
ATOM 702 C CA . PRO A 1 92 ? -9.328 19.453 2.441 1 86.88 92 PRO A CA 1
ATOM 703 C C . PRO A 1 92 ? -8.117 20.344 2.689 1 86.88 92 PRO A C 1
ATOM 705 O O . PRO A 1 92 ? -7.336 20.594 1.769 1 86.88 92 PRO A O 1
ATOM 708 N N . GLU A 1 93 ? -7.945 20.844 3.881 1 93.88 93 GLU A N 1
ATOM 709 C CA . GLU A 1 93 ? -6.805 21.688 4.223 1 93.88 93 GLU A CA 1
ATOM 710 C C . GLU A 1 93 ? -5.73 20.906 4.957 1 93.88 93 GLU A C 1
ATOM 712 O O . GLU A 1 93 ? -4.918 21.469 5.688 1 93.88 93 GLU A O 1
ATOM 717 N N . GLY A 1 94 ? -5.785 19.656 4.82 1 96.81 94 GLY A N 1
ATOM 718 C CA . GLY A 1 94 ? -4.812 18.781 5.461 1 96.81 94 GLY A CA 1
ATOM 719 C C . GLY A 1 94 ? -4.184 17.781 4.508 1 96.81 94 GLY A C 1
ATOM 720 O O . GLY A 1 94 ? -4.531 17.734 3.326 1 96.81 94 GLY A O 1
ATOM 721 N N . ILE A 1 95 ? -3.244 17.156 5.023 1 98.38 95 ILE A N 1
ATOM 722 C CA . ILE A 1 95 ? -2.521 16.109 4.309 1 98.38 95 ILE A CA 1
ATOM 723 C C . ILE A 1 95 ? -2.406 14.867 5.195 1 98.38 95 ILE A C 1
ATOM 725 O O . ILE A 1 95 ? -2.123 14.977 6.391 1 98.38 95 ILE A O 1
ATOM 729 N N . SER A 1 96 ? -2.811 13.805 4.645 1 98.56 96 SER A N 1
ATOM 730 C CA . SER A 1 96 ? -2.592 12.523 5.305 1 98.56 96 SER A CA 1
ATOM 731 C C . SER A 1 96 ? -1.238 11.93 4.93 1 98.56 96 SER A C 1
ATOM 733 O O . SER A 1 96 ? -0.961 11.703 3.748 1 98.56 96 SER A O 1
ATOM 735 N N . VAL A 1 97 ? -0.408 11.688 5.91 1 98.88 97 VAL A N 1
ATOM 736 C CA . VAL A 1 97 ? 0.947 11.188 5.695 1 98.88 97 VAL A CA 1
ATOM 737 C C . VAL A 1 97 ? 1.041 9.734 6.145 1 98.88 97 VAL A C 1
ATOM 739 O O . VAL A 1 97 ? 0.613 9.391 7.25 1 98.88 97 VAL A O 1
ATOM 742 N N . MET A 1 98 ? 1.613 8.891 5.266 1 98.75 98 MET A N 1
ATOM 743 C CA . MET A 1 98 ? 1.778 7.484 5.617 1 98.75 98 MET A CA 1
ATOM 744 C C . MET A 1 98 ? 2.906 7.305 6.629 1 98.75 98 MET A C 1
ATOM 746 O O . MET A 1 98 ? 4.043 7.707 6.371 1 98.75 98 MET A O 1
ATOM 750 N N . THR A 1 99 ? 2.596 6.633 7.715 1 98.25 99 THR A N 1
ATOM 751 C CA . THR A 1 99 ? 3.586 6.457 8.773 1 98.25 99 THR A CA 1
ATOM 752 C C . THR A 1 99 ? 4.77 5.637 8.273 1 98.25 99 THR A C 1
ATOM 754 O O . THR A 1 99 ? 5.918 5.902 8.641 1 98.25 99 THR A O 1
ATOM 757 N N . TYR A 1 100 ? 4.547 4.703 7.387 1 98.5 100 TYR A N 1
ATOM 758 C CA . TYR A 1 100 ? 5.582 3.787 6.922 1 98.5 100 TYR A CA 1
ATOM 759 C C . TYR A 1 100 ? 6.453 4.441 5.855 1 98.5 100 TYR A C 1
ATOM 761 O O . TYR A 1 100 ? 7.398 3.83 5.352 1 98.5 100 TYR A O 1
ATOM 769 N N . CYS A 1 101 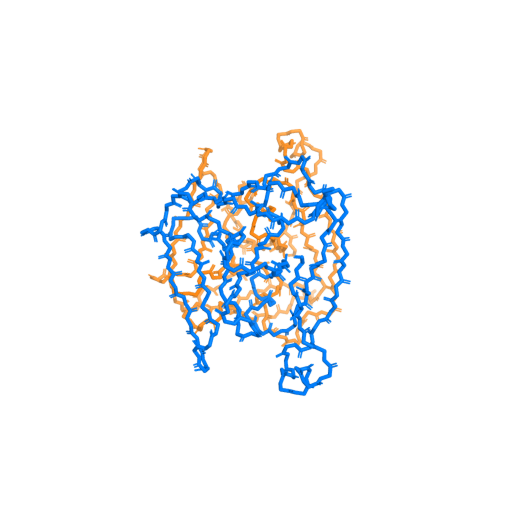? 6.129 5.676 5.547 1 98.88 101 CYS A N 1
ATOM 770 C CA . CYS A 1 101 ? 6.969 6.445 4.633 1 98.88 101 CYS A CA 1
ATOM 771 C C . CYS A 1 101 ? 7.789 7.484 5.391 1 98.88 101 CYS A C 1
ATOM 773 O O . CYS A 1 101 ? 8.562 8.234 4.785 1 98.88 101 CYS A O 1
ATOM 775 N N . ILE A 1 102 ? 7.59 7.574 6.703 1 98.88 102 ILE A N 1
ATOM 776 C CA . ILE A 1 102 ? 8.422 8.414 7.559 1 98.88 102 ILE A CA 1
ATOM 777 C C . ILE A 1 102 ? 9.766 7.738 7.805 1 98.88 102 ILE A C 1
ATOM 779 O O . ILE A 1 102 ? 9.82 6.531 8.055 1 98.88 102 ILE A O 1
ATOM 783 N N . ASP A 1 103 ? 10.797 8.492 7.609 1 98.81 103 ASP A N 1
ATOM 784 C CA . ASP A 1 103 ? 12.109 7.961 7.945 1 98.81 103 ASP A CA 1
ATOM 785 C C . ASP A 1 103 ? 12.18 7.543 9.414 1 98.81 103 ASP A C 1
ATOM 787 O O . ASP A 1 103 ? 11.594 8.203 10.273 1 98.81 103 ASP A O 1
ATOM 791 N N . PRO A 1 104 ? 12.875 6.426 9.68 1 97.88 104 PRO A N 1
ATOM 792 C CA . PRO A 1 104 ? 12.906 5.945 11.062 1 97.88 104 PRO A CA 1
ATOM 793 C C . PRO A 1 104 ? 13.578 6.93 12.016 1 97.88 104 PRO A C 1
ATOM 795 O O . PRO A 1 104 ? 14.469 7.684 11.602 1 97.88 104 PRO A O 1
ATOM 798 N N . GLY A 1 105 ? 13.125 6.914 13.359 1 97.38 105 GLY A N 1
ATOM 799 C CA . GLY A 1 105 ? 13.898 7.594 14.391 1 97.38 105 GLY A CA 1
ATOM 800 C C . GLY A 1 105 ? 13.094 8.625 15.156 1 97.38 105 GLY A C 1
ATOM 801 O O . GLY A 1 105 ? 13.492 9.047 16.25 1 97.38 105 GLY A O 1
ATOM 802 N N . THR A 1 106 ? 11.961 8.992 14.609 1 98 106 THR A N 1
ATOM 803 C CA . THR A 1 106 ? 11.305 10.125 15.258 1 98 106 THR A CA 1
ATOM 804 C C . THR A 1 106 ? 9.938 9.711 15.812 1 98 106 THR A C 1
ATOM 806 O O . THR A 1 106 ? 9.445 10.32 16.766 1 98 106 THR A O 1
ATOM 809 N N . ILE A 1 107 ? 9.273 8.75 15.242 1 97.75 107 ILE A N 1
ATOM 810 C CA . ILE A 1 107 ? 7.996 8.273 15.773 1 97.75 107 ILE A CA 1
ATOM 811 C C . ILE A 1 107 ? 8.242 7.379 16.984 1 97.75 107 ILE A C 1
ATOM 813 O O . ILE A 1 107 ? 9.023 6.43 16.922 1 97.75 107 ILE A O 1
ATOM 817 N N . THR A 1 108 ? 7.578 7.703 18.078 1 97.44 108 THR A N 1
ATOM 818 C CA . THR A 1 108 ? 7.828 6.945 19.297 1 97.44 108 THR A CA 1
ATOM 819 C C . THR A 1 108 ? 6.637 6.051 19.625 1 97.44 108 THR A C 1
ATOM 821 O O . THR A 1 108 ? 6.77 5.09 20.391 1 97.44 108 THR A O 1
ATOM 824 N N . GLU A 1 109 ? 5.488 6.355 19.156 1 97.25 109 GLU A N 1
ATOM 825 C CA . GLU A 1 109 ? 4.262 5.605 19.406 1 97.25 109 GLU A CA 1
ATOM 826 C C . GLU A 1 109 ? 3.26 5.797 18.281 1 97.25 109 GLU A C 1
ATOM 828 O O . GLU A 1 109 ? 3.135 6.895 17.734 1 97.25 109 GLU A O 1
ATOM 833 N N . ILE A 1 110 ? 2.553 4.754 17.953 1 97.25 110 ILE A N 1
ATOM 834 C CA . ILE A 1 110 ? 1.462 4.82 16.984 1 97.25 110 ILE A CA 1
ATOM 835 C C . ILE A 1 110 ? 0.189 4.246 17.609 1 97.25 110 ILE A C 1
ATOM 837 O O . ILE A 1 110 ? 0.194 3.133 18.141 1 97.25 110 ILE A O 1
ATOM 841 N N . LYS A 1 111 ? -0.819 5.023 17.609 1 97 111 LYS A N 1
ATOM 842 C CA . LYS A 1 111 ? -2.162 4.582 17.969 1 97 111 LYS A CA 1
ATOM 843 C C . LYS A 1 111 ? -3.051 4.453 16.734 1 97 111 LYS A C 1
ATOM 845 O O . LYS A 1 111 ? -3.031 5.32 15.859 1 97 111 LYS A O 1
ATOM 850 N N . GLU A 1 112 ? -3.805 3.398 16.703 1 97.25 112 GLU A N 1
ATOM 851 C CA . GLU A 1 112 ? -4.668 3.162 15.539 1 97.25 112 GLU A CA 1
ATOM 852 C C . GLU A 1 112 ? -6.133 3.414 15.891 1 97.25 112 GLU A C 1
ATOM 854 O O . GLU A 1 112 ? -6.598 3.031 16.969 1 97.25 112 GLU A O 1
ATOM 859 N N . ARG A 1 113 ? -6.852 4.145 14.992 1 96.31 113 ARG A N 1
ATOM 860 C CA . ARG A 1 113 ? -8.305 4.312 15.023 1 96.31 113 ARG A CA 1
ATOM 861 C C . ARG A 1 113 ? -8.938 3.789 13.742 1 96.31 113 ARG A C 1
ATOM 863 O O . ARG A 1 113 ? -8.406 3.996 12.648 1 96.31 113 ARG A O 1
ATOM 870 N N . LYS A 1 114 ? -10 3.105 13.938 1 96.56 114 LYS A N 1
ATOM 871 C CA . LYS A 1 114 ? -10.727 2.607 12.773 1 96.56 114 LYS A CA 1
ATOM 872 C C . LYS A 1 114 ? -11.734 3.637 12.273 1 96.56 114 LYS A C 1
ATOM 874 O O . LYS A 1 114 ? -12.312 4.383 13.062 1 96.56 114 LYS A O 1
ATOM 879 N N . PHE A 1 115 ? -11.875 3.713 11.039 1 96.94 115 PHE A N 1
ATOM 880 C CA . PHE A 1 115 ? -12.875 4.555 10.391 1 96.94 115 PHE A CA 1
ATOM 881 C C . PHE A 1 115 ? -13.648 3.76 9.352 1 96.94 115 PHE A C 1
ATOM 883 O O . PHE A 1 115 ? -13.062 3.051 8.531 1 96.94 115 PHE A O 1
ATOM 890 N N . ASP A 1 116 ? -14.984 3.85 9.391 1 97.38 116 ASP A N 1
ATOM 891 C CA . ASP A 1 116 ? -15.844 3.131 8.453 1 97.38 116 ASP A CA 1
ATOM 892 C C . ASP A 1 116 ? -16.047 3.936 7.176 1 97.38 116 ASP A C 1
ATOM 894 O O . ASP A 1 116 ? -17.078 4.582 7 1 97.38 116 ASP A O 1
ATOM 898 N N . GLY A 1 117 ? -15.055 3.77 6.27 1 96.5 117 GLY A N 1
ATOM 899 C CA . GLY A 1 117 ? -15.109 4.492 5.008 1 96.5 117 GLY A CA 1
ATOM 900 C C . GLY A 1 117 ? -16.078 3.877 4.016 1 96.5 117 GLY A C 1
ATOM 901 O O . GLY A 1 117 ? -16.438 4.512 3.023 1 96.5 117 GLY A O 1
ATOM 902 N N . GLN A 1 118 ? -16.422 2.637 4.223 1 96.81 118 GLN A N 1
ATOM 903 C CA . GLN A 1 118 ? -17.438 2.035 3.375 1 96.81 118 GLN A CA 1
ATOM 904 C C . GLN A 1 118 ? -18.797 2.723 3.576 1 96.81 118 GLN A C 1
ATOM 906 O O . GLN A 1 118 ? -19.594 2.795 2.648 1 96.81 118 GLN A O 1
ATOM 911 N N . ASN A 1 119 ? -19.031 3.129 4.824 1 96.81 119 ASN A N 1
ATOM 912 C CA . ASN A 1 119 ? -20.172 3.959 5.168 1 96.81 119 ASN A CA 1
ATOM 913 C C . ASN A 1 119 ? -19.75 5.367 5.566 1 96.81 119 ASN A C 1
ATOM 915 O O . ASN A 1 119 ? -20.047 5.82 6.676 1 96.81 119 ASN A O 1
ATOM 919 N N . TRP A 1 120 ? -19.203 6.074 4.668 1 95.12 120 TRP A N 1
ATOM 920 C CA . TRP A 1 120 ? -18.453 7.312 4.867 1 95.12 120 TRP A CA 1
ATOM 921 C C . TRP A 1 120 ? -19.359 8.398 5.457 1 95.12 120 TRP A C 1
ATOM 923 O O . TRP A 1 120 ? -19 9.016 6.469 1 95.12 120 TRP A O 1
ATOM 933 N N . GLU A 1 121 ? -20.531 8.586 4.797 1 94.69 121 GLU A N 1
ATOM 934 C CA . GLU A 1 121 ? -21.391 9.688 5.223 1 94.69 121 GLU A CA 1
ATOM 935 C C . GLU A 1 121 ? -21.828 9.508 6.676 1 94.69 121 GLU A C 1
ATOM 937 O O . GLU A 1 121 ? -21.797 10.461 7.457 1 94.69 121 GLU A O 1
ATOM 942 N N . GLU A 1 122 ? -22.234 8.328 6.961 1 95.56 122 GLU A N 1
ATOM 943 C CA . GLU A 1 122 ? -22.641 8.039 8.328 1 95.56 122 GLU A CA 1
ATOM 944 C C . GLU A 1 122 ? -21.469 8.156 9.297 1 95.56 122 GLU A C 1
ATOM 946 O O . GLU A 1 122 ? -21.609 8.695 10.398 1 95.56 122 GLU A O 1
ATOM 951 N N . SER A 1 123 ? -20.328 7.707 8.938 1 95.31 123 SER A N 1
ATOM 952 C CA . SER A 1 123 ? -19.141 7.723 9.789 1 95.31 123 SER A CA 1
ATOM 953 C C . SER A 1 123 ? -18.641 9.148 10.031 1 95.31 123 SER A C 1
ATOM 955 O O . SER A 1 123 ? -18.203 9.477 11.125 1 95.31 123 SER A O 1
ATOM 957 N N . MET A 1 124 ? -18.734 10 9.062 1 93.94 124 MET A N 1
ATOM 958 C CA . MET A 1 124 ? -18.281 11.383 9.18 1 93.94 124 MET A CA 1
ATOM 959 C C . MET A 1 124 ? -19.172 12.156 10.156 1 93.94 124 MET A C 1
ATOM 961 O O . MET A 1 124 ? -18.703 13.07 10.836 1 93.94 124 MET A O 1
ATOM 965 N N . LYS A 1 125 ? -20.422 11.781 10.25 1 93.81 125 LYS A N 1
ATOM 966 C CA . LYS A 1 125 ? -21.328 12.406 11.211 1 93.81 125 LYS A CA 1
ATOM 967 C C . LYS A 1 125 ? -20.969 12.023 12.641 1 93.81 125 LYS A C 1
ATOM 969 O O . LYS A 1 125 ? -21.094 12.836 13.555 1 93.81 125 LYS A O 1
ATOM 974 N N . ASN A 1 126 ? -20.422 10.852 12.75 1 91.62 126 ASN A N 1
ATOM 975 C CA . ASN A 1 126 ? -20.188 10.305 14.086 1 91.62 126 ASN A CA 1
ATOM 976 C C . ASN A 1 126 ? -18.781 10.648 14.602 1 91.62 126 ASN A C 1
ATOM 978 O O . ASN A 1 126 ? -18.609 10.945 15.781 1 91.62 126 ASN A O 1
ATOM 982 N N . GLU A 1 127 ? -17.734 10.539 13.703 1 87.5 127 GLU A N 1
ATOM 983 C CA . GLU A 1 127 ? -16.344 10.773 14.086 1 87.5 127 GLU A CA 1
ATOM 984 C C . GLU A 1 127 ? -15.5 11.188 12.883 1 87.5 127 GLU A C 1
ATOM 986 O O . GLU A 1 127 ? -15 10.336 12.148 1 87.5 127 GLU A O 1
ATOM 991 N N . LYS A 1 128 ? -15.273 12.398 12.859 1 86.25 128 LYS A N 1
ATOM 992 C CA . LYS A 1 128 ? -14.414 12.945 11.805 1 86.25 128 LYS A CA 1
ATOM 993 C C . LYS A 1 128 ? -12.938 12.781 12.164 1 86.25 128 LYS A C 1
ATOM 995 O O . LYS A 1 128 ? -12.523 13.141 13.266 1 86.25 128 LYS A O 1
ATOM 1000 N N . PRO A 1 129 ? -12.219 12.203 11.234 1 91.06 129 PRO A N 1
ATOM 1001 C CA . PRO A 1 129 ? -10.781 12.188 11.508 1 91.06 129 PRO A CA 1
ATOM 1002 C C . PRO A 1 129 ? -10.203 13.578 11.742 1 91.06 129 PRO A C 1
ATOM 1004 O O . PRO A 1 129 ? -10.586 14.531 11.062 1 91.06 129 PRO A O 1
ATOM 1007 N N . MET A 1 130 ? -9.297 13.648 12.742 1 85.44 130 MET A N 1
ATOM 1008 C CA . MET A 1 130 ? -8.758 14.945 13.133 1 85.44 130 MET A CA 1
ATOM 1009 C C . MET A 1 130 ? -7.262 15.023 12.867 1 85.44 130 MET A C 1
ATOM 1011 O O . MET A 1 130 ? -6.617 14 12.633 1 85.44 130 MET A O 1
ATOM 1015 N N . HIS A 1 131 ? -6.809 16.234 12.961 1 85.44 131 HIS A N 1
ATOM 1016 C CA . HIS A 1 131 ? -5.375 16.469 12.805 1 85.44 131 HIS A CA 1
ATOM 1017 C C . HIS A 1 131 ? -4.598 15.93 13.992 1 85.44 131 HIS A C 1
ATOM 1019 O O . HIS A 1 131 ? -5.082 15.969 15.125 1 85.44 131 HIS A O 1
ATOM 1025 N N . SER A 1 132 ? -3.387 15.383 13.656 1 77.31 132 SER A N 1
ATOM 1026 C CA . SER A 1 132 ? -2.453 14.945 14.695 1 77.31 132 SER A CA 1
ATOM 1027 C C . SER A 1 132 ? -1.643 16.125 15.234 1 77.31 132 SER A C 1
ATOM 1029 O O . SER A 1 132 ? -1.421 17.109 14.523 1 77.31 132 SER A O 1
ATOM 1031 N N . MET B 1 1 ? -9.805 -38.156 -7.832 1 31.5 1 MET B N 1
ATOM 1032 C CA . MET B 1 1 ? -9.289 -36.938 -8.461 1 31.5 1 MET B CA 1
ATOM 1033 C C . MET B 1 1 ? -8.859 -35.938 -7.406 1 31.5 1 MET B C 1
ATOM 1035 O O . MET B 1 1 ? -9.664 -35.531 -6.566 1 31.5 1 MET B O 1
ATOM 1039 N N . GLU B 1 2 ? -7.812 -36.031 -6.695 1 35.34 2 GLU B N 1
ATOM 1040 C CA . GLU B 1 2 ? -7.332 -35.375 -5.473 1 35.34 2 GLU B CA 1
ATOM 1041 C C . GLU B 1 2 ? -7.613 -33.875 -5.477 1 35.34 2 GLU B C 1
ATOM 1043 O O . GLU B 1 2 ? -7.227 -33.188 -6.406 1 35.34 2 GLU B O 1
ATOM 1048 N N . ASN B 1 3 ? -8.852 -33.281 -5.383 1 45 3 ASN B N 1
ATOM 1049 C CA . ASN B 1 3 ? -9.641 -32.062 -5.477 1 45 3 ASN B CA 1
ATOM 1050 C C . ASN B 1 3 ? -8.844 -30.844 -5.039 1 45 3 ASN B C 1
ATOM 1052 O O . ASN B 1 3 ? -8.523 -30.688 -3.859 1 45 3 ASN B O 1
ATOM 1056 N N . ASN B 1 4 ? -7.633 -30.516 -5.645 1 56.5 4 ASN B N 1
ATOM 1057 C CA . ASN B 1 4 ? -6.434 -29.859 -5.141 1 56.5 4 ASN B CA 1
ATOM 1058 C C . ASN B 1 4 ? -6.773 -28.562 -4.395 1 56.5 4 ASN B C 1
ATOM 1060 O O . ASN B 1 4 ? -5.891 -27.75 -4.117 1 56.5 4 ASN B O 1
ATOM 1064 N N . GLY B 1 5 ? -7.988 -28.469 -3.895 1 81.56 5 GLY B N 1
ATOM 1065 C CA . GLY B 1 5 ? -8.625 -27.484 -3.037 1 81.56 5 GLY B CA 1
ATOM 1066 C C . GLY B 1 5 ? -8.375 -26.047 -3.486 1 81.56 5 GLY B C 1
ATOM 1067 O O . GLY B 1 5 ? -8.328 -25.141 -2.662 1 81.56 5 GLY B O 1
ATOM 1068 N N . LEU B 1 6 ? -8.008 -26 -4.785 1 92.38 6 LEU B N 1
ATOM 1069 C CA . LEU B 1 6 ? -7.777 -24.656 -5.309 1 92.38 6 LEU B CA 1
ATOM 1070 C C . LEU B 1 6 ? -9.086 -24 -5.727 1 92.38 6 LEU B C 1
ATOM 1072 O O . LEU B 1 6 ? -9.984 -24.672 -6.234 1 92.38 6 LEU B O 1
ATOM 1076 N N . VAL B 1 7 ? -9.164 -22.766 -5.461 1 96.56 7 VAL B N 1
ATOM 1077 C CA . VAL B 1 7 ? -10.281 -21.891 -5.824 1 96.56 7 VAL B CA 1
ATOM 1078 C C . VAL B 1 7 ? -9.805 -20.797 -6.773 1 96.56 7 VAL B C 1
ATOM 1080 O O . VAL B 1 7 ? -8.641 -20.375 -6.711 1 96.56 7 VAL B O 1
ATOM 1083 N N . LYS B 1 8 ? -10.727 -20.5 -7.73 1 98.25 8 LYS B N 1
ATOM 1084 C CA . LYS B 1 8 ? -10.43 -19.359 -8.594 1 98.25 8 LYS B CA 1
ATOM 1085 C C . LYS B 1 8 ? -10.734 -18.031 -7.891 1 98.25 8 LYS B C 1
ATOM 1087 O O . LYS B 1 8 ? -11.883 -17.781 -7.523 1 98.25 8 LYS B O 1
ATOM 1092 N N . HIS B 1 9 ? -9.789 -17.25 -7.688 1 98.69 9 HIS B N 1
ATOM 1093 C CA . HIS B 1 9 ? -9.93 -15.898 -7.16 1 98.69 9 HIS B CA 1
ATOM 1094 C C . HIS B 1 9 ? -9.859 -14.859 -8.273 1 98.69 9 HIS B C 1
ATOM 1096 O O . HIS B 1 9 ? -9.055 -14.992 -9.203 1 98.69 9 HIS B O 1
ATOM 1102 N N . SER B 1 10 ? -10.656 -13.891 -8.227 1 98.88 10 SER B N 1
ATOM 1103 C CA . SER B 1 10 ? -10.555 -12.711 -9.078 1 98.88 10 SER B CA 1
ATOM 1104 C C . SER B 1 10 ? -10.062 -11.5 -8.289 1 98.88 10 SER B C 1
ATOM 1106 O O . SER B 1 10 ? -10.234 -11.438 -7.07 1 98.88 10 SER B O 1
ATOM 1108 N N . GLY B 1 11 ? -9.398 -10.633 -9 1 98.94 11 GLY B N 1
ATOM 1109 C CA . GLY B 1 11 ? -8.906 -9.422 -8.359 1 98.94 11 GLY B CA 1
ATOM 1110 C C . GLY B 1 11 ? -8.492 -8.352 -9.352 1 98.94 11 GLY B C 1
ATOM 1111 O O . GLY B 1 11 ? -8.719 -8.484 -10.555 1 98.94 11 GLY B O 1
ATOM 1112 N N . GLY B 1 12 ? -7.953 -7.266 -8.797 1 98.94 12 GLY B N 1
ATOM 1113 C CA . GLY B 1 12 ? -7.527 -6.168 -9.648 1 98.94 12 GLY B CA 1
ATOM 1114 C C . GLY B 1 12 ? -7.203 -4.906 -8.875 1 98.94 12 GLY B C 1
ATOM 1115 O O . GLY B 1 12 ? -7.273 -4.887 -7.645 1 98.94 12 GLY B O 1
ATOM 1116 N N . CYS B 1 13 ? -6.812 -3.908 -9.625 1 98.94 13 CYS B N 1
ATOM 1117 C CA . CYS B 1 13 ? -6.512 -2.613 -9.023 1 98.94 13 CYS B CA 1
ATOM 1118 C C . CYS B 1 13 ? -7.793 -1.849 -8.711 1 98.94 13 CYS B C 1
ATOM 1120 O O . CYS B 1 13 ? -8.891 -2.4 -8.812 1 98.94 13 CYS B O 1
ATOM 1122 N N . HIS B 1 14 ? -7.688 -0.633 -8.25 1 98.94 14 HIS B N 1
ATOM 1123 C CA . HIS B 1 14 ? -8.852 0.108 -7.781 1 98.94 14 HIS B CA 1
ATOM 1124 C C . HIS B 1 14 ? -9.656 0.671 -8.945 1 98.94 14 HIS B C 1
ATOM 1126 O O . HIS B 1 14 ? -10.891 0.64 -8.93 1 98.94 14 HIS B O 1
ATOM 1132 N N . CYS B 1 15 ? -9.031 1.275 -9.969 1 98.94 15 CYS B N 1
ATOM 1133 C CA . CYS B 1 15 ? -9.711 1.969 -11.055 1 98.94 15 CYS B CA 1
ATOM 1134 C C . CYS B 1 15 ? -10.312 0.976 -12.039 1 98.94 15 CYS B C 1
ATOM 1136 O O . CYS B 1 15 ? -11.094 1.357 -12.914 1 98.94 15 CYS B O 1
ATOM 1138 N N . GLY B 1 16 ? -9.898 -0.228 -11.969 1 98.88 16 GLY B N 1
ATOM 1139 C CA . GLY B 1 16 ? -10.477 -1.264 -12.812 1 98.88 16 GLY B CA 1
ATOM 1140 C C . GLY B 1 16 ? -9.664 -1.549 -14.055 1 98.88 16 GLY B C 1
ATOM 1141 O O . GLY B 1 16 ? -9.945 -2.502 -14.789 1 98.88 16 GLY B O 1
ATOM 1142 N N . ALA B 1 17 ? -8.594 -0.854 -14.305 1 98.94 17 ALA B N 1
ATOM 1143 C CA . ALA B 1 17 ? -7.793 -1.038 -15.508 1 98.94 17 ALA B CA 1
ATOM 1144 C C . ALA B 1 17 ? -7.074 -2.385 -15.484 1 98.94 17 ALA B C 1
ATOM 1146 O O . ALA B 1 17 ? -6.848 -2.99 -16.531 1 98.94 17 ALA B O 1
ATOM 1147 N N . VAL B 1 18 ? -6.715 -2.863 -14.352 1 98.94 18 VAL B N 1
ATOM 1148 C CA . VAL B 1 18 ? -5.996 -4.121 -14.188 1 98.94 18 VAL B CA 1
ATOM 1149 C C . VAL B 1 18 ? -6.906 -5.156 -13.531 1 98.94 18 VAL B C 1
ATOM 1151 O O . VAL B 1 18 ? -7.453 -4.918 -12.453 1 98.94 18 VAL B O 1
ATOM 1154 N N . ARG B 1 19 ? -7.145 -6.227 -14.188 1 98.94 19 ARG B N 1
ATOM 1155 C CA . ARG B 1 19 ? -7.91 -7.352 -13.656 1 98.94 19 ARG B CA 1
ATOM 1156 C C . ARG B 1 19 ? -7.172 -8.664 -13.891 1 98.94 19 ARG B C 1
ATOM 1158 O O . ARG B 1 19 ? -6.527 -8.852 -14.922 1 98.94 19 ARG B O 1
ATOM 1165 N N . PHE B 1 20 ? -7.293 -9.555 -12.93 1 98.94 20 PHE B N 1
ATOM 1166 C CA . PHE B 1 20 ? -6.625 -10.844 -13.039 1 98.94 20 PHE B CA 1
ATOM 1167 C C . PHE B 1 20 ? -7.441 -11.938 -12.359 1 98.94 20 PHE B C 1
ATOM 1169 O O . PHE B 1 20 ? -8.406 -11.648 -11.648 1 98.94 20 PHE B O 1
ATOM 1176 N N . THR B 1 21 ? -7.113 -13.188 -12.609 1 98.88 21 THR B N 1
ATOM 1177 C CA . THR B 1 21 ? -7.547 -14.352 -11.844 1 98.88 21 THR B CA 1
ATOM 1178 C C . THR B 1 21 ? -6.344 -15.164 -11.367 1 98.88 21 THR B C 1
ATOM 1180 O O . THR B 1 21 ? -5.273 -15.109 -11.977 1 98.88 21 THR B O 1
ATOM 1183 N N . VAL B 1 22 ? -6.555 -15.828 -10.281 1 98.69 22 VAL B N 1
ATOM 1184 C CA . VAL B 1 22 ? -5.508 -16.672 -9.734 1 98.69 22 VAL B CA 1
ATOM 1185 C C . VAL B 1 22 ? -6.129 -17.938 -9.125 1 98.69 22 VAL B C 1
ATOM 1187 O O . VAL B 1 22 ? -7.188 -17.859 -8.492 1 98.69 22 VAL B O 1
ATOM 1190 N N . LEU B 1 23 ? -5.508 -19.031 -9.43 1 98.31 23 LEU B N 1
ATOM 1191 C CA . LEU B 1 23 ? -5.871 -20.297 -8.789 1 98.31 23 LEU B CA 1
ATOM 1192 C C . LEU B 1 23 ? -5.027 -20.531 -7.539 1 98.31 23 LEU B C 1
ATOM 1194 O O . LEU B 1 23 ? -3.799 -20.594 -7.613 1 98.31 23 LEU B O 1
ATOM 1198 N N . ALA B 1 24 ? -5.68 -20.594 -6.379 1 97.81 24 ALA B N 1
ATOM 1199 C CA . ALA B 1 24 ? -5.016 -20.812 -5.098 1 97.81 24 ALA B CA 1
ATOM 1200 C C . ALA B 1 24 ? -5.996 -21.328 -4.047 1 97.81 24 ALA B C 1
ATOM 1202 O O . ALA B 1 24 ? -7.211 -21.281 -4.254 1 97.81 24 ALA B O 1
ATOM 1203 N N . SER B 1 25 ? -5.457 -21.875 -2.979 1 96.5 25 SER B N 1
ATOM 1204 C CA . SER B 1 25 ? -6.301 -22.297 -1.864 1 96.5 25 SER B CA 1
ATOM 1205 C C . SER B 1 25 ? -7.141 -21.141 -1.338 1 96.5 25 SER B C 1
ATOM 1207 O O . SER B 1 25 ? -6.762 -19.969 -1.476 1 96.5 25 SER B O 1
ATOM 1209 N N . SER B 1 26 ? -8.328 -21.438 -0.799 1 97.12 26 SER B N 1
ATOM 1210 C CA . SER B 1 26 ? -9.109 -20.422 -0.11 1 97.12 26 SER B CA 1
ATOM 1211 C C . SER B 1 26 ? -8.461 -20.031 1.211 1 97.12 26 SER B C 1
ATOM 1213 O O . SER B 1 26 ? -8.82 -19 1.801 1 97.12 26 SER B O 1
ATOM 1215 N N . LYS B 1 27 ? -7.621 -20.906 1.738 1 96.56 27 LYS B N 1
ATOM 1216 C CA . LYS B 1 27 ? -6.766 -20.609 2.883 1 96.56 27 LYS B CA 1
ATOM 1217 C C . LYS B 1 27 ? -5.375 -20.172 2.432 1 96.56 27 LYS B C 1
ATOM 1219 O O . LYS B 1 27 ? -4.605 -20.984 1.909 1 96.56 27 LYS B O 1
ATOM 1224 N N . ILE B 1 28 ? -5.094 -18.906 2.707 1 96 28 ILE B N 1
ATOM 1225 C CA . ILE B 1 28 ? -3.906 -18.312 2.105 1 96 28 ILE B CA 1
ATOM 1226 C C . ILE B 1 28 ? -2.863 -18.031 3.188 1 96 28 ILE B C 1
ATOM 1228 O O . ILE B 1 28 ? -3.205 -17.625 4.301 1 96 28 ILE B O 1
ATOM 1232 N N . THR B 1 29 ? -1.618 -18.328 2.803 1 96.31 29 THR B N 1
ATOM 1233 C CA . THR B 1 29 ? -0.491 -17.844 3.6 1 96.31 29 THR B CA 1
ATOM 1234 C C . THR B 1 29 ? 0.165 -16.641 2.943 1 96.31 29 THR B C 1
ATOM 1236 O O . THR B 1 29 ? 0.538 -16.688 1.769 1 96.31 29 THR B O 1
ATOM 1239 N N . ILE B 1 30 ? 0.253 -15.609 3.719 1 97.5 30 ILE B N 1
ATOM 1240 C CA . ILE B 1 30 ? 0.919 -14.43 3.184 1 97.5 30 ILE B CA 1
ATOM 1241 C C . ILE B 1 30 ? 2.246 -14.211 3.908 1 97.5 30 ILE B C 1
ATOM 1243 O O . ILE B 1 30 ? 2.424 -14.664 5.043 1 97.5 30 ILE B O 1
ATOM 1247 N N . TYR B 1 31 ? 3.127 -13.562 3.168 1 95.19 31 TYR B N 1
ATOM 1248 C CA . TYR B 1 31 ? 4.418 -13.188 3.736 1 95.19 31 TYR B CA 1
ATOM 1249 C C . TYR B 1 31 ? 4.496 -11.68 3.973 1 95.19 31 TYR B C 1
ATOM 1251 O O . TYR B 1 31 ? 4.203 -10.891 3.072 1 95.19 31 TYR B O 1
ATOM 1259 N N . VAL B 1 32 ? 4.812 -11.312 5.172 1 96.75 32 VAL B N 1
ATOM 1260 C CA . VAL B 1 32 ? 5.027 -9.914 5.551 1 96.75 32 VAL B CA 1
ATOM 1261 C C . VAL B 1 32 ? 6.523 -9.641 5.688 1 96.75 32 VAL B C 1
ATOM 1263 O O . VAL B 1 32 ? 7.148 -10.055 6.664 1 96.75 32 VAL B O 1
ATOM 1266 N N . CYS B 1 33 ? 7.059 -8.977 4.762 1 97.38 33 CYS B N 1
ATOM 1267 C CA . CYS B 1 33 ? 8.484 -8.703 4.645 1 97.38 33 CYS B CA 1
ATOM 1268 C C . CYS B 1 33 ? 8.82 -7.309 5.172 1 97.38 33 CYS B C 1
ATOM 1270 O O . CYS B 1 33 ? 8.086 -6.355 4.922 1 97.38 33 CYS B O 1
ATOM 1272 N N . ASN B 1 34 ? 9.969 -7.117 5.793 1 97.69 34 ASN B N 1
ATOM 1273 C CA . ASN B 1 34 ? 10.32 -5.832 6.387 1 97.69 34 ASN B CA 1
ATOM 1274 C C . ASN B 1 34 ? 11.367 -5.098 5.555 1 97.69 34 ASN B C 1
ATOM 1276 O O . ASN B 1 34 ? 12.062 -4.215 6.062 1 97.69 34 ASN B O 1
ATOM 1280 N N . CYS B 1 35 ? 11.547 -5.488 4.332 1 97.75 35 CYS B N 1
ATOM 1281 C CA . CYS B 1 35 ? 12.453 -4.695 3.504 1 97.75 35 CYS B CA 1
ATOM 1282 C C . CYS B 1 35 ? 11.836 -3.342 3.17 1 97.75 35 CYS B C 1
ATOM 1284 O O . CYS B 1 35 ? 10.656 -3.107 3.445 1 97.75 35 CYS B O 1
ATOM 1286 N N . SER B 1 36 ? 12.586 -2.445 2.568 1 98.25 36 SER B N 1
ATOM 1287 C CA . SER B 1 36 ? 12.195 -1.049 2.398 1 98.25 36 SER B CA 1
ATOM 1288 C C . SER B 1 36 ? 10.961 -0.921 1.51 1 98.25 36 SER B C 1
ATOM 1290 O O . SER B 1 36 ? 10 -0.247 1.873 1 98.25 36 SER B O 1
ATOM 1292 N N .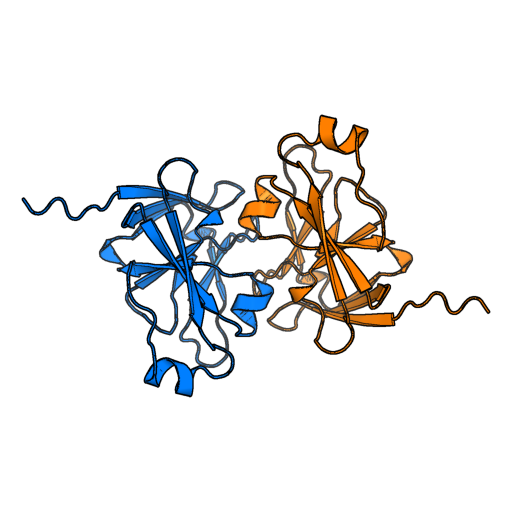 ILE B 1 37 ? 10.93 -1.638 0.371 1 98.69 37 ILE B N 1
ATOM 1293 C CA . ILE B 1 37 ? 9.844 -1.441 -0.59 1 98.69 37 ILE B CA 1
ATOM 1294 C C . ILE B 1 37 ? 8.578 -2.135 -0.091 1 98.69 37 ILE B C 1
ATOM 1296 O O . ILE B 1 37 ? 7.473 -1.613 -0.253 1 98.69 37 ILE B O 1
ATOM 1300 N N . CYS B 1 38 ? 8.695 -3.281 0.527 1 98.56 38 CYS B N 1
ATOM 1301 C CA . CYS B 1 38 ? 7.52 -3.963 1.068 1 98.56 38 CYS B CA 1
ATOM 1302 C C . CYS B 1 38 ? 6.887 -3.148 2.189 1 98.56 38 CYS B C 1
ATOM 1304 O O . CYS B 1 38 ? 5.66 -3.105 2.314 1 98.56 38 CYS B O 1
ATOM 1306 N N . THR B 1 39 ? 7.742 -2.523 3.02 1 98.56 39 THR B N 1
ATOM 1307 C CA . THR B 1 39 ? 7.242 -1.664 4.09 1 98.56 39 THR B CA 1
ATOM 1308 C C . THR B 1 39 ? 6.488 -0.468 3.514 1 98.56 39 THR B C 1
ATOM 1310 O O . THR B 1 39 ? 5.344 -0.207 3.895 1 98.56 39 THR B O 1
ATOM 1313 N N . LYS B 1 40 ? 7.023 0.178 2.572 1 98.88 40 LYS B N 1
ATOM 1314 C CA . LYS B 1 40 ? 6.438 1.415 2.064 1 98.88 40 LYS B CA 1
ATOM 1315 C C . LYS B 1 40 ? 5.207 1.129 1.206 1 98.88 40 LYS B C 1
ATOM 1317 O O . LYS B 1 40 ? 4.328 1.982 1.068 1 98.88 40 LYS B O 1
ATOM 1322 N N . LYS B 1 41 ? 5.125 -0.054 0.668 1 98.75 41 LYS B N 1
ATOM 1323 C CA . LYS B 1 41 ? 3.967 -0.418 -0.145 1 98.75 41 LYS B CA 1
ATOM 1324 C C . LYS B 1 41 ? 2.988 -1.279 0.647 1 98.75 41 LYS B C 1
ATOM 1326 O O . LYS B 1 41 ? 1.902 -1.604 0.159 1 98.75 41 LYS B O 1
ATOM 1331 N N . GLN B 1 42 ? 3.41 -1.663 1.831 1 98.38 42 GLN B N 1
ATOM 1332 C CA . GLN B 1 42 ? 2.598 -2.5 2.707 1 98.38 42 GLN B CA 1
ATOM 1333 C C . GLN B 1 42 ? 2.189 -3.793 2.008 1 98.38 42 GLN B C 1
ATOM 1335 O O . GLN B 1 42 ? 1.012 -4.16 2.006 1 98.38 42 GLN B O 1
ATOM 1340 N N . ILE B 1 43 ? 3.195 -4.441 1.478 1 98.38 43 ILE B N 1
ATOM 1341 C CA . ILE B 1 43 ? 2.959 -5.637 0.678 1 98.38 43 ILE B CA 1
ATOM 1342 C C . ILE B 1 43 ? 2.625 -6.812 1.595 1 98.38 43 ILE B C 1
ATOM 1344 O O . ILE B 1 43 ? 3.377 -7.117 2.523 1 98.38 43 ILE B O 1
ATOM 1348 N N . LYS B 1 44 ? 1.527 -7.391 1.408 1 97.38 44 LYS B N 1
ATOM 1349 C CA . LYS B 1 44 ? 1.049 -8.625 2.018 1 97.38 44 LYS B CA 1
ATOM 1350 C C . LYS B 1 44 ? 0.531 -9.602 0.959 1 97.38 44 LYS B C 1
ATOM 1352 O O . LYS B 1 44 ? -0.68 -9.797 0.828 1 97.38 44 LYS B O 1
ATOM 1357 N N . GLY B 1 45 ? 1.455 -10.273 0.355 1 97.81 45 GLY B N 1
ATOM 1358 C CA . GLY B 1 45 ? 1.085 -11.078 -0.797 1 97.81 45 GLY B CA 1
ATOM 1359 C C . GLY B 1 45 ? 1.283 -12.57 -0.572 1 97.81 45 GLY B C 1
ATOM 1360 O O . GLY B 1 45 ? 2.033 -12.969 0.319 1 97.81 45 GLY B O 1
ATOM 1361 N N . PHE B 1 46 ? 0.544 -13.375 -1.296 1 97.94 46 PHE B N 1
ATOM 1362 C CA . PHE B 1 46 ? 0.781 -14.805 -1.401 1 97.94 46 PHE B CA 1
ATOM 1363 C C . PHE B 1 46 ? 1.316 -15.164 -2.783 1 97.94 46 PHE B C 1
ATOM 1365 O O . PHE B 1 46 ? 0.936 -14.555 -3.781 1 97.94 46 PHE B O 1
ATOM 1372 N N . ILE B 1 47 ? 2.191 -16.125 -2.807 1 97.81 47 ILE B N 1
ATOM 1373 C CA . ILE B 1 47 ? 2.898 -16.453 -4.039 1 97.81 47 ILE B CA 1
ATOM 1374 C C . ILE B 1 47 ? 2.23 -17.641 -4.715 1 97.81 47 ILE B C 1
ATOM 1376 O O . ILE B 1 47 ? 1.896 -18.625 -4.055 1 97.81 47 ILE B O 1
ATOM 1380 N N . VAL B 1 48 ? 1.989 -17.516 -5.98 1 97.69 48 VAL B N 1
ATOM 1381 C CA . VAL B 1 48 ? 1.528 -18.625 -6.812 1 97.69 48 VAL B CA 1
ATOM 1382 C C . VAL B 1 48 ? 2.453 -18.781 -8.016 1 97.69 48 VAL B C 1
ATOM 1384 O O . VAL B 1 48 ? 3.195 -17.859 -8.367 1 97.69 48 VAL B O 1
ATOM 1387 N N . SER B 1 49 ? 2.412 -19.953 -8.594 1 96.81 49 SER B N 1
ATOM 1388 C CA . SER B 1 49 ? 3.15 -20.156 -9.836 1 96.81 49 SER B CA 1
ATOM 1389 C C . SER B 1 49 ? 2.549 -19.328 -10.969 1 96.81 49 SER B C 1
ATOM 1391 O O . SER B 1 49 ? 1.354 -19.031 -10.953 1 96.81 49 SER B O 1
ATOM 1393 N N . ASP B 1 50 ? 3.369 -19 -11.945 1 97.19 50 ASP B N 1
ATOM 1394 C CA . ASP B 1 50 ? 2.91 -18.25 -13.102 1 97.19 50 ASP B CA 1
ATOM 1395 C C . ASP B 1 50 ? 1.737 -18.938 -13.789 1 97.19 50 ASP B C 1
ATOM 1397 O O . ASP B 1 50 ? 0.827 -18.281 -14.297 1 97.19 50 ASP B O 1
ATOM 1401 N N . GLU B 1 51 ? 1.724 -20.219 -13.789 1 96.88 51 GLU B N 1
ATOM 1402 C CA . GLU B 1 51 ? 0.691 -20.984 -14.484 1 96.88 51 GLU B CA 1
ATOM 1403 C C . GLU B 1 51 ? -0.666 -20.828 -13.805 1 96.88 51 GLU B C 1
ATOM 1405 O O . GLU B 1 51 ? -1.706 -21.078 -14.414 1 96.88 51 GLU B O 1
ATOM 1410 N N . ASN B 1 52 ? -0.645 -20.406 -12.531 1 97.88 52 ASN B N 1
ATOM 1411 C CA . ASN B 1 52 ? -1.881 -20.266 -11.773 1 97.88 52 ASN B CA 1
ATOM 1412 C C . ASN B 1 52 ? -2.381 -18.828 -11.773 1 97.88 52 ASN B C 1
ATOM 1414 O O . ASN B 1 52 ? -3.367 -18.516 -11.102 1 97.88 52 ASN B O 1
ATOM 1418 N N . PHE B 1 53 ? -1.673 -18.016 -12.461 1 98.62 53 PHE B N 1
ATOM 1419 C CA . PHE B 1 53 ? -2.033 -16.609 -12.555 1 98.62 53 PHE B CA 1
ATOM 1420 C C . PHE B 1 53 ? -2.371 -16.219 -13.992 1 98.62 53 PHE B C 1
ATOM 1422 O O . PHE B 1 53 ? -1.654 -16.594 -14.922 1 98.62 53 PHE B O 1
ATOM 1429 N N . GLU B 1 54 ? -3.465 -15.469 -14.117 1 98.88 54 GLU B N 1
ATOM 1430 C CA . GLU B 1 54 ? -3.838 -14.953 -15.438 1 98.88 54 GLU B CA 1
ATOM 1431 C C . GLU B 1 54 ? -4.188 -13.469 -15.367 1 98.88 54 GLU B C 1
ATOM 1433 O O . GLU B 1 54 ? -5.125 -13.07 -14.672 1 98.88 54 GLU B O 1
ATOM 1438 N N . LEU B 1 55 ? -3.393 -12.664 -16.078 1 98.88 55 LEU B N 1
ATOM 1439 C CA . LEU B 1 55 ? -3.754 -11.266 -16.266 1 98.88 55 LEU B CA 1
ATOM 1440 C C . LEU B 1 55 ? -4.836 -11.125 -17.328 1 98.88 55 LEU B C 1
ATOM 1442 O O . LEU B 1 55 ? -4.609 -11.445 -18.5 1 98.88 55 LEU B O 1
ATOM 1446 N N . LEU B 1 56 ? -5.953 -10.656 -16.938 1 98.94 56 LEU B N 1
ATOM 1447 C CA . LEU B 1 56 ? -7.094 -10.586 -17.844 1 98.94 56 LEU B CA 1
ATOM 1448 C C . LEU B 1 56 ? -7.062 -9.297 -18.656 1 98.94 56 LEU B C 1
ATOM 1450 O O . LEU B 1 56 ? -7.504 -9.273 -19.797 1 98.94 56 LEU B O 1
ATOM 1454 N N . GLN B 1 57 ? -6.68 -8.203 -18.078 1 98.88 57 GLN B N 1
ATOM 1455 C CA . GLN B 1 57 ? -6.59 -6.914 -18.75 1 98.88 57 GLN B CA 1
ATOM 1456 C C . GLN B 1 57 ? -5.621 -5.98 -18.031 1 98.88 57 GLN B C 1
ATOM 1458 O O . GLN B 1 57 ? -5.312 -6.184 -16.859 1 98.88 57 GLN B O 1
ATOM 1463 N N . GLY B 1 58 ? -5.074 -5.004 -18.766 1 98.88 58 GLY B N 1
ATOM 1464 C CA . GLY B 1 58 ? -4.355 -3.898 -18.156 1 98.88 58 GLY B CA 1
ATOM 1465 C C . GLY B 1 58 ? -2.848 -4.047 -18.25 1 98.88 58 GLY B C 1
ATOM 1466 O O . GLY B 1 58 ? -2.109 -3.35 -17.547 1 98.88 58 GLY B O 1
ATOM 1467 N N . LYS B 1 59 ? -2.416 -4.98 -19.016 1 98.81 59 LYS B N 1
ATOM 1468 C CA . LYS B 1 59 ? -0.975 -5.145 -19.188 1 98.81 59 LYS B CA 1
ATOM 1469 C C . LYS B 1 59 ? -0.303 -3.812 -19.5 1 98.81 59 LYS B C 1
ATOM 1471 O O . LYS B 1 59 ? 0.723 -3.469 -18.906 1 98.81 59 LYS B O 1
ATOM 1476 N N . ASP B 1 60 ? -0.88 -3.023 -20.375 1 98.69 60 ASP B N 1
ATOM 1477 C CA . ASP B 1 60 ? -0.301 -1.758 -20.812 1 98.69 60 ASP B CA 1
ATOM 1478 C C . ASP B 1 60 ? -0.48 -0.673 -19.75 1 98.69 60 ASP B C 1
ATOM 1480 O O . ASP B 1 60 ? 0.067 0.424 -19.891 1 98.69 60 ASP B O 1
ATOM 1484 N N . ASN B 1 61 ? -1.241 -0.93 -18.734 1 98.88 61 ASN B N 1
ATOM 1485 C CA . ASN B 1 61 ? -1.484 0.043 -17.672 1 98.88 61 ASN B CA 1
ATOM 1486 C C . ASN B 1 61 ? -0.566 -0.19 -16.469 1 98.88 61 ASN B C 1
ATOM 1488 O O . ASN B 1 61 ? -0.688 0.486 -15.445 1 98.88 61 ASN B O 1
ATOM 1492 N N . LEU B 1 62 ? 0.316 -1.128 -16.625 1 98.94 62 LEU B N 1
ATOM 1493 C CA . LEU B 1 62 ? 1.257 -1.438 -15.555 1 98.94 62 LEU B CA 1
ATOM 1494 C C . LEU B 1 62 ? 2.59 -0.732 -15.781 1 98.94 62 LEU B C 1
ATOM 1496 O O . LEU B 1 62 ? 3.092 -0.69 -16.906 1 98.94 62 LEU B O 1
ATOM 1500 N N . ILE B 1 63 ? 3.045 -0.14 -14.734 1 98.88 63 ILE B N 1
ATOM 1501 C CA . ILE B 1 63 ? 4.41 0.368 -14.695 1 98.88 63 ILE B CA 1
ATOM 1502 C C . ILE B 1 63 ? 5.285 -0.577 -13.875 1 98.88 63 ILE B C 1
ATOM 1504 O O . ILE B 1 63 ? 4.875 -1.054 -12.812 1 98.88 63 ILE B O 1
ATOM 1508 N N . GLN B 1 64 ? 6.41 -0.914 -14.391 1 98.88 64 GLN B N 1
ATOM 1509 C CA . GLN B 1 64 ? 7.367 -1.757 -13.688 1 98.88 64 GLN B CA 1
ATOM 1510 C C . GLN B 1 64 ? 8.43 -0.913 -12.984 1 98.88 64 GLN B C 1
ATOM 1512 O O . GLN B 1 64 ? 8.984 0.015 -13.57 1 98.88 64 GLN B O 1
ATOM 1517 N N . TYR B 1 65 ? 8.664 -1.18 -11.758 1 98.94 65 TYR B N 1
ATOM 1518 C CA . TYR B 1 65 ? 9.742 -0.582 -10.969 1 98.94 65 TYR B CA 1
ATOM 1519 C C . TYR B 1 65 ? 10.68 -1.652 -10.43 1 98.94 65 TYR B C 1
ATOM 1521 O O . TYR B 1 65 ? 10.234 -2.621 -9.812 1 98.94 65 TYR B O 1
ATOM 1529 N N . THR B 1 66 ? 11.945 -1.487 -10.734 1 98.75 66 THR B N 1
ATOM 1530 C CA . THR B 1 66 ? 13.008 -2.338 -10.195 1 98.75 66 THR B CA 1
ATOM 1531 C C . THR B 1 66 ? 14.094 -1.498 -9.539 1 98.75 66 THR B C 1
ATOM 1533 O O . THR B 1 66 ? 14.211 -0.302 -9.812 1 98.75 66 THR B O 1
ATOM 1536 N N . PHE B 1 67 ? 14.844 -2.104 -8.68 1 98.31 67 PHE B N 1
ATOM 1537 C CA . PHE B 1 67 ? 15.961 -1.458 -8 1 98.31 67 PHE B CA 1
ATOM 1538 C C . PHE B 1 67 ? 16.984 -2.49 -7.539 1 98.31 67 PHE B C 1
ATOM 1540 O O . PHE B 1 67 ? 16.75 -3.695 -7.656 1 98.31 67 PHE B O 1
ATOM 1547 N N . ASN B 1 68 ? 18.047 -1.927 -7.008 1 96.56 68 ASN B N 1
ATOM 1548 C CA . ASN B 1 68 ? 19.125 -2.787 -6.535 1 96.56 68 ASN B CA 1
ATOM 1549 C C . ASN B 1 68 ? 19.516 -3.824 -7.582 1 96.56 68 ASN B C 1
ATOM 1551 O O . ASN B 1 68 ? 19.891 -3.471 -8.711 1 96.56 68 ASN B O 1
ATOM 1555 N N . THR B 1 69 ? 19.219 -5.215 -7.359 1 96.12 69 THR B N 1
ATOM 1556 C CA . THR B 1 69 ? 19.625 -6.262 -8.289 1 96.12 69 THR B CA 1
ATOM 1557 C C . THR B 1 69 ? 18.688 -6.32 -9.492 1 96.12 69 THR B C 1
ATOM 1559 O O . THR B 1 69 ? 19.016 -6.945 -10.508 1 96.12 69 THR B O 1
ATOM 1562 N N . GLY B 1 70 ? 17.641 -5.773 -9.344 1 97.69 70 GLY B N 1
ATOM 1563 C CA . GLY B 1 70 ? 16.641 -5.801 -10.406 1 97.69 70 GLY B CA 1
ATOM 1564 C C . GLY B 1 70 ? 15.852 -7.094 -10.461 1 97.69 70 GLY B C 1
ATOM 1565 O O . GLY B 1 70 ? 15.086 -7.324 -11.391 1 97.69 70 GLY B O 1
ATOM 1566 N N . GLY B 1 71 ? 15.984 -7.938 -9.461 1 96.81 71 GLY B N 1
ATOM 1567 C CA . GLY B 1 71 ? 15.344 -9.242 -9.461 1 96.81 71 GLY B CA 1
ATOM 1568 C C . GLY B 1 71 ? 13.836 -9.164 -9.289 1 96.81 71 GLY B C 1
ATOM 1569 O O . GLY B 1 71 ? 13.094 -9.883 -9.961 1 96.81 71 GLY B O 1
ATOM 1570 N N . ALA B 1 72 ? 13.43 -8.359 -8.359 1 97.75 72 ALA B N 1
ATOM 1571 C CA . ALA B 1 72 ? 11.992 -8.164 -8.156 1 97.75 72 ALA B CA 1
ATOM 1572 C C . ALA B 1 72 ? 11.422 -7.172 -9.172 1 97.75 72 ALA B C 1
ATOM 1574 O O . ALA B 1 72 ? 12.023 -6.125 -9.43 1 97.75 72 ALA B O 1
ATOM 1575 N N . LYS B 1 73 ? 10.391 -7.504 -9.766 1 98.56 73 LYS B N 1
ATOM 1576 C CA . LYS B 1 73 ? 9.688 -6.609 -10.68 1 98.56 73 LYS B CA 1
ATOM 1577 C C . LYS B 1 73 ? 8.375 -6.121 -10.062 1 98.56 73 LYS B C 1
ATOM 1579 O O . LYS B 1 73 ? 7.363 -6.816 -10.117 1 98.56 73 LYS B O 1
ATOM 1584 N N . HIS B 1 74 ? 8.414 -4.965 -9.508 1 98.81 74 HIS B N 1
ATOM 1585 C CA . HIS B 1 74 ? 7.223 -4.375 -8.906 1 98.81 74 HIS B CA 1
ATOM 1586 C C . HIS B 1 74 ? 6.332 -3.729 -9.961 1 98.81 74 HIS B C 1
ATOM 1588 O O . HIS B 1 74 ? 6.758 -2.799 -10.648 1 98.81 74 HIS B O 1
ATOM 1594 N N . LEU B 1 75 ? 5.125 -4.176 -10.039 1 98.94 75 LEU B N 1
ATOM 1595 C CA . LEU B 1 75 ? 4.172 -3.711 -11.039 1 98.94 75 LEU B CA 1
ATOM 1596 C C . LEU B 1 75 ? 3.01 -2.973 -10.391 1 98.94 75 LEU B C 1
ATOM 1598 O O . LEU B 1 75 ? 2.365 -3.502 -9.477 1 98.94 75 LEU B O 1
ATOM 1602 N N . PHE B 1 76 ? 2.744 -1.797 -10.789 1 98.94 76 PHE B N 1
ATOM 1603 C CA . PHE B 1 76 ? 1.61 -1.069 -10.227 1 98.94 76 PHE B CA 1
ATOM 1604 C C . PHE B 1 76 ? 0.836 -0.346 -11.32 1 98.94 76 PHE B C 1
ATOM 1606 O O . PHE B 1 76 ? 1.391 -0.035 -12.375 1 98.94 76 PHE B O 1
ATOM 1613 N N . CYS B 1 77 ? -0.43 -0.124 -11.141 1 98.94 77 CYS B N 1
ATOM 1614 C CA . CYS B 1 77 ? -1.307 0.557 -12.086 1 98.94 77 CYS B CA 1
ATOM 1615 C C . CYS B 1 77 ? -0.917 2.021 -12.234 1 98.94 77 CYS B C 1
ATOM 1617 O O . CYS B 1 77 ? -0.849 2.754 -11.25 1 98.94 77 CYS B O 1
ATOM 1619 N N . LYS B 1 78 ? -0.69 2.445 -13.445 1 98.88 78 LYS B N 1
ATOM 1620 C CA . LYS B 1 78 ? -0.219 3.809 -13.672 1 98.88 78 LYS B CA 1
ATOM 1621 C C . LYS B 1 78 ? -1.327 4.824 -13.406 1 98.88 78 LYS B C 1
ATOM 1623 O O . LYS B 1 78 ? -1.061 6.02 -13.273 1 98.88 78 LYS B O 1
ATOM 1628 N N . THR B 1 79 ? -2.572 4.367 -13.383 1 98.94 79 THR B N 1
ATOM 1629 C CA . THR B 1 79 ? -3.707 5.266 -13.188 1 98.94 79 THR B CA 1
ATOM 1630 C C . THR B 1 79 ? -4 5.449 -11.703 1 98.94 79 THR B C 1
ATOM 1632 O O . THR B 1 79 ? -4.051 6.582 -11.211 1 98.94 79 THR B O 1
ATOM 1635 N N . CYS B 1 80 ? -4.113 4.391 -10.922 1 98.94 80 CYS B N 1
ATOM 1636 C CA . CYS B 1 80 ? -4.566 4.531 -9.539 1 98.94 80 CYS B CA 1
ATOM 1637 C C . CYS B 1 80 ? -3.436 4.242 -8.562 1 98.94 80 CYS B C 1
ATOM 1639 O O . CYS B 1 80 ? -3.592 4.426 -7.352 1 98.94 80 CYS B O 1
ATOM 1641 N N . GLY B 1 81 ? -2.355 3.734 -9.016 1 98.94 81 GLY B N 1
ATOM 1642 C CA . GLY B 1 81 ? -1.171 3.553 -8.195 1 98.94 81 GLY B CA 1
ATOM 1643 C C . GLY B 1 81 ? -1.168 2.24 -7.434 1 98.94 81 GLY B C 1
ATOM 1644 O O . GLY B 1 81 ? -0.191 1.911 -6.754 1 98.94 81 GLY B O 1
ATOM 1645 N N . VAL B 1 82 ? -2.221 1.42 -7.535 1 98.94 82 VAL B N 1
ATOM 1646 C CA . VAL B 1 82 ? -2.342 0.185 -6.77 1 98.94 82 VAL B CA 1
ATOM 1647 C C . VAL B 1 82 ? -1.414 -0.878 -7.352 1 98.94 82 VAL B C 1
ATOM 1649 O O . VAL B 1 82 ? -1.327 -1.034 -8.57 1 98.94 82 VAL B O 1
ATOM 1652 N N . GLN B 1 83 ? -0.67 -1.521 -6.5 1 98.94 83 GLN B N 1
ATOM 1653 C CA . GLN B 1 83 ? 0.063 -2.736 -6.84 1 98.94 83 GLN B CA 1
ATOM 1654 C C . GLN B 1 83 ? -0.715 -3.982 -6.426 1 98.94 83 GLN B C 1
ATOM 1656 O O . GLN B 1 83 ? -0.737 -4.348 -5.25 1 98.94 83 GLN B O 1
ATOM 1661 N N . SER B 1 84 ? -1.271 -4.656 -7.438 1 98.94 84 SER B N 1
ATOM 1662 C CA . SER B 1 84 ? -2.111 -5.812 -7.156 1 98.94 84 SER B CA 1
ATOM 1663 C C . SER B 1 84 ? -1.288 -7.094 -7.102 1 98.94 84 SER B C 1
ATOM 1665 O O . SER B 1 84 ? -1.725 -8.094 -6.531 1 98.94 84 SER B O 1
ATOM 1667 N N . PHE B 1 85 ? -0.168 -7.059 -7.75 1 98.94 85 PHE B N 1
ATOM 1668 C CA . PHE B 1 85 ? 0.758 -8.18 -7.801 1 98.94 85 PHE B CA 1
ATOM 1669 C C . PHE B 1 85 ? 2.145 -7.727 -8.242 1 98.94 85 PHE B C 1
ATOM 1671 O O . PHE B 1 85 ? 2.324 -6.574 -8.648 1 98.94 85 PHE B O 1
ATOM 1678 N N . TYR B 1 86 ? 3.092 -8.547 -8.078 1 98.69 86 TYR B N 1
ATOM 1679 C CA . TYR B 1 86 ? 4.441 -8.32 -8.586 1 98.69 86 TYR B CA 1
ATOM 1680 C C . TYR B 1 86 ? 5.191 -9.641 -8.742 1 98.69 86 TYR B C 1
ATOM 1682 O O . TYR B 1 86 ? 4.703 -10.695 -8.328 1 98.69 86 TYR B O 1
ATOM 1690 N N . LYS B 1 87 ? 6.293 -9.586 -9.43 1 98.38 87 LYS B N 1
ATOM 1691 C CA . LYS B 1 87 ? 7.188 -10.734 -9.531 1 98.38 87 LYS B CA 1
ATOM 1692 C C . LYS B 1 87 ? 8.281 -10.672 -8.469 1 98.38 87 LYS B C 1
ATOM 1694 O O . LYS B 1 87 ? 9.188 -9.836 -8.547 1 98.38 87 LYS B O 1
ATOM 1699 N N . PRO B 1 88 ? 8.219 -11.57 -7.508 1 97.25 88 PRO B N 1
ATOM 1700 C CA . PRO B 1 88 ? 9.18 -11.5 -6.41 1 97.25 88 PRO B CA 1
ATOM 1701 C C . PRO B 1 88 ? 10.57 -11.992 -6.812 1 97.25 88 PRO B C 1
ATOM 1703 O O . PRO B 1 88 ? 10.695 -12.852 -7.688 1 97.25 88 PRO B O 1
ATOM 1706 N N . ARG B 1 89 ? 11.516 -11.461 -6.148 1 94.75 89 ARG B N 1
ATOM 1707 C CA . ARG B 1 89 ? 12.898 -11.906 -6.332 1 94.75 89 ARG B CA 1
ATOM 1708 C C . ARG B 1 89 ? 13.062 -13.359 -5.895 1 94.75 89 ARG B C 1
ATOM 1710 O O . ARG B 1 89 ? 13.805 -14.125 -6.52 1 94.75 89 ARG B O 1
ATOM 1717 N N . SER B 1 90 ? 12.375 -13.766 -4.844 1 92 90 SER B N 1
ATOM 1718 C CA . SER B 1 90 ? 12.516 -15.078 -4.223 1 92 90 SER B CA 1
ATOM 1719 C C . SER B 1 90 ? 12.039 -16.188 -5.152 1 92 90 SER B C 1
ATOM 1721 O O . SER B 1 90 ? 12.438 -17.344 -5.004 1 92 90 SER B O 1
ATOM 1723 N N . ASN B 1 91 ? 11.07 -15.898 -6.078 1 91.56 91 ASN B N 1
ATOM 1724 C CA . ASN B 1 91 ? 10.461 -16.875 -6.98 1 91.56 91 ASN B CA 1
ATOM 1725 C C . ASN B 1 91 ? 10.242 -16.281 -8.375 1 91.56 91 ASN B C 1
ATOM 1727 O O . ASN B 1 91 ? 9.125 -15.883 -8.719 1 91.56 91 ASN B O 1
ATOM 1731 N N . PRO B 1 92 ? 11.234 -16.375 -9.148 1 87.19 92 PRO B N 1
ATOM 1732 C CA . PRO B 1 92 ? 11.156 -15.719 -10.461 1 87.19 92 PRO B CA 1
ATOM 1733 C C . PRO B 1 92 ? 10.055 -16.312 -11.344 1 87.19 92 PRO B C 1
ATOM 1735 O O . PRO B 1 92 ? 9.617 -15.672 -12.305 1 87.19 92 PRO B O 1
ATOM 1738 N N . GLU B 1 93 ? 9.633 -17.531 -11.094 1 93.94 93 GLU B N 1
ATOM 1739 C CA . GLU B 1 93 ? 8.578 -18.172 -11.859 1 93.94 93 GLU B CA 1
ATOM 1740 C C . GLU B 1 93 ? 7.23 -18.078 -11.148 1 93.94 93 GLU B C 1
ATOM 1742 O O . GLU B 1 93 ? 6.336 -18.891 -11.375 1 93.94 93 GLU B O 1
ATOM 1747 N N . GLY B 1 94 ? 7.152 -17.172 -10.273 1 96.81 94 GLY B N 1
ATOM 1748 C CA . GLY B 1 94 ? 5.926 -16.953 -9.523 1 96.81 94 GLY B CA 1
ATOM 1749 C C . GLY B 1 94 ? 5.469 -15.516 -9.516 1 96.81 94 GLY B C 1
ATOM 1750 O O . GLY B 1 94 ? 6.129 -14.648 -10.086 1 96.81 94 GLY B O 1
ATOM 1751 N N . ILE B 1 95 ? 4.336 -15.367 -9.016 1 98.38 95 ILE B N 1
ATOM 1752 C CA . ILE B 1 95 ? 3.715 -14.055 -8.852 1 98.38 95 ILE B CA 1
ATOM 1753 C C . ILE B 1 95 ? 3.174 -13.914 -7.434 1 98.38 95 ILE B C 1
ATOM 1755 O O . ILE B 1 95 ? 2.57 -14.844 -6.895 1 98.38 95 ILE B O 1
ATOM 1759 N N . SER B 1 96 ? 3.559 -12.875 -6.832 1 98.56 96 SER B N 1
ATOM 1760 C CA . SER B 1 96 ? 2.98 -12.523 -5.539 1 98.56 96 SER B CA 1
ATOM 1761 C C . SER B 1 96 ? 1.729 -11.672 -5.707 1 98.56 96 SER B C 1
ATOM 1763 O O . SER B 1 96 ? 1.779 -10.594 -6.312 1 98.56 96 SER B O 1
ATOM 1765 N N . VAL B 1 97 ? 0.627 -12.125 -5.188 1 98.88 97 VAL B N 1
ATOM 1766 C CA . VAL B 1 97 ? -0.661 -11.453 -5.332 1 98.88 97 VAL B CA 1
ATOM 1767 C C . VAL B 1 97 ? -1.084 -10.852 -3.996 1 98.88 97 VAL B C 1
ATOM 1769 O O . VAL B 1 97 ? -1.049 -11.523 -2.965 1 98.88 97 VAL B O 1
ATOM 1772 N N . MET B 1 98 ? -1.485 -9.578 -4.043 1 98.81 98 MET B N 1
ATOM 1773 C CA . MET B 1 98 ? -1.938 -8.914 -2.82 1 98.81 98 MET B CA 1
ATOM 1774 C C . MET B 1 98 ? -3.324 -9.406 -2.42 1 98.81 98 MET B C 1
ATOM 1776 O O . MET B 1 98 ? -4.27 -9.32 -3.205 1 98.81 98 MET B O 1
ATOM 1780 N N . THR B 1 99 ? -3.449 -9.828 -1.177 1 98.31 99 THR B N 1
ATOM 1781 C CA . THR B 1 99 ? -4.723 -10.375 -0.717 1 98.31 99 THR B CA 1
ATOM 1782 C C . THR B 1 99 ? -5.809 -9.305 -0.736 1 98.31 99 THR B C 1
ATOM 1784 O O . THR B 1 99 ? -6.965 -9.594 -1.057 1 98.31 99 THR B O 1
ATOM 1787 N N . TYR B 1 100 ? -5.469 -8.07 -0.479 1 98.5 100 TYR B N 1
ATOM 1788 C CA . TYR B 1 100 ? -6.438 -6.988 -0.366 1 98.5 100 TYR B CA 1
ATOM 1789 C C . TYR B 1 100 ? -6.859 -6.488 -1.743 1 98.5 100 TYR B C 1
ATOM 1791 O O . TYR B 1 100 ? -7.688 -5.578 -1.854 1 98.5 100 TYR B O 1
ATOM 1799 N N . CYS B 1 101 ? -6.289 -7.086 -2.762 1 98.88 101 CYS B N 1
ATOM 1800 C CA . CYS B 1 101 ? -6.711 -6.777 -4.125 1 98.88 101 CYS B CA 1
ATOM 1801 C C . CYS B 1 101 ? -7.562 -7.902 -4.699 1 98.88 101 CYS B C 1
ATOM 1803 O O . CYS B 1 101 ? -8.023 -7.816 -5.84 1 98.88 101 CYS B O 1
ATOM 1805 N N . ILE B 1 102 ? -7.738 -8.977 -3.936 1 98.88 102 ILE B N 1
ATOM 1806 C CA . ILE B 1 102 ? -8.656 -10.047 -4.312 1 98.88 102 ILE B CA 1
ATOM 1807 C C . ILE B 1 102 ? -10.094 -9.609 -4.043 1 98.88 102 ILE B C 1
ATOM 1809 O O . ILE B 1 102 ? -10.383 -9.023 -3 1 98.88 102 ILE B O 1
ATOM 1813 N N . ASP B 1 103 ? -10.914 -9.812 -5.031 1 98.81 103 ASP B N 1
ATOM 1814 C CA . ASP B 1 103 ? -12.328 -9.539 -4.812 1 98.81 103 ASP B CA 1
ATOM 1815 C C . ASP B 1 103 ? -12.875 -10.367 -3.652 1 98.81 103 ASP B C 1
ATOM 1817 O O . ASP B 1 103 ? -12.484 -11.523 -3.471 1 98.81 103 ASP B O 1
ATOM 1821 N N . PRO B 1 104 ? -13.758 -9.758 -2.854 1 97.88 104 PRO B N 1
ATOM 1822 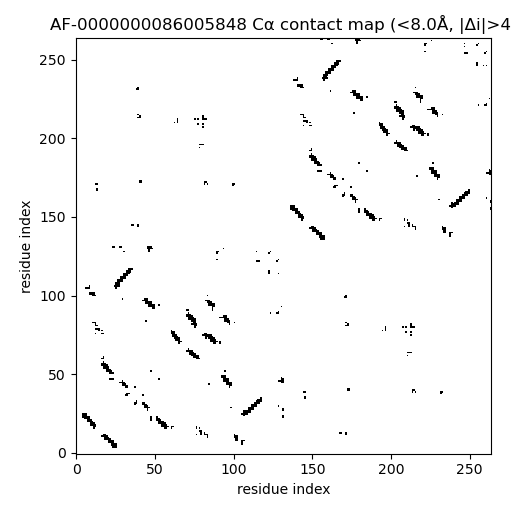C CA . PRO B 1 104 ? -14.258 -10.484 -1.684 1 97.88 104 PRO B CA 1
ATOM 1823 C C . PRO B 1 104 ? -15.039 -11.742 -2.059 1 97.88 104 PRO B C 1
ATOM 1825 O O . PRO B 1 104 ? -15.648 -11.797 -3.129 1 97.88 104 PRO B O 1
ATOM 1828 N N . GLY B 1 105 ? -15.008 -12.805 -1.121 1 97.38 105 GLY B N 1
ATOM 1829 C CA . GLY B 1 105 ? -15.945 -13.906 -1.248 1 97.38 105 GLY B CA 1
ATOM 1830 C C . GLY B 1 105 ? -15.266 -15.258 -1.336 1 97.38 105 GLY B C 1
ATOM 1831 O O . GLY B 1 105 ? -15.898 -16.297 -1.121 1 97.38 105 GLY B O 1
ATOM 1832 N N . THR B 1 106 ? -13.977 -15.234 -1.6 1 98 106 THR B N 1
ATOM 1833 C CA . THR B 1 106 ? -13.391 -16.547 -1.879 1 98 106 THR B CA 1
ATOM 1834 C C . THR B 1 106 ? -12.32 -16.891 -0.848 1 98 106 THR B C 1
ATOM 1836 O O . THR B 1 106 ? -12.039 -18.062 -0.601 1 98 106 THR B O 1
ATOM 1839 N N . ILE B 1 107 ? -11.648 -15.938 -0.267 1 97.75 107 ILE B N 1
ATOM 1840 C CA . ILE B 1 107 ? -10.656 -16.203 0.771 1 97.75 107 ILE B CA 1
ATOM 1841 C C . ILE B 1 107 ? -11.359 -16.5 2.092 1 97.75 107 ILE B C 1
ATOM 1843 O O . ILE B 1 107 ? -12.211 -15.727 2.539 1 97.75 107 ILE B O 1
ATOM 1847 N N . THR B 1 108 ? -11.016 -17.625 2.686 1 97.38 108 THR B N 1
ATOM 1848 C CA . THR B 1 108 ? -11.711 -18.016 3.906 1 97.38 108 THR B CA 1
ATOM 1849 C C . THR B 1 108 ? -10.805 -17.859 5.121 1 97.38 108 THR B C 1
ATOM 1851 O O . THR B 1 108 ? -11.281 -17.781 6.258 1 97.38 108 THR B O 1
ATOM 1854 N N . GLU B 1 109 ? -9.539 -17.875 4.945 1 97.19 109 GLU B N 1
ATOM 1855 C CA . GLU B 1 109 ? -8.555 -17.75 6.012 1 97.19 109 GLU B CA 1
ATOM 1856 C C . GLU B 1 109 ? -7.25 -17.156 5.488 1 97.19 109 GLU B C 1
ATOM 1858 O O . GLU B 1 109 ? -6.82 -17.469 4.375 1 97.19 109 GLU B O 1
ATOM 1863 N N . ILE B 1 110 ? -6.621 -16.344 6.285 1 97.19 110 ILE B N 1
ATOM 1864 C CA . ILE B 1 110 ? -5.297 -15.812 5.98 1 97.19 110 ILE B CA 1
ATOM 1865 C C . ILE B 1 110 ? -4.352 -16.078 7.148 1 97.19 110 ILE B C 1
ATOM 1867 O O . ILE B 1 110 ? -4.664 -15.758 8.297 1 97.19 110 ILE B O 1
ATOM 1871 N N . LYS B 1 111 ? -3.295 -16.719 6.859 1 97 111 LYS B N 1
ATOM 1872 C CA . LYS B 1 111 ? -2.191 -16.906 7.797 1 97 111 LYS B CA 1
ATOM 1873 C C . LYS B 1 111 ? -1.007 -16.016 7.426 1 97 111 LYS B C 1
ATOM 1875 O O . LYS B 1 111 ? -0.646 -15.914 6.25 1 97 111 LYS B O 1
ATOM 1880 N N . GLU B 1 112 ? -0.422 -15.406 8.406 1 97.25 112 GLU B N 1
ATOM 1881 C CA . GLU B 1 112 ? 0.697 -14.508 8.156 1 97.25 112 GLU B CA 1
ATOM 1882 C C . GLU B 1 112 ? 2.02 -15.125 8.594 1 97.25 112 GLU B C 1
ATOM 1884 O O . GLU B 1 112 ? 2.094 -15.75 9.656 1 97.25 112 GLU B O 1
ATOM 1889 N N . ARG B 1 113 ? 3.059 -15.016 7.73 1 96.38 113 ARG B N 1
ATOM 1890 C CA . ARG B 1 113 ? 4.445 -15.344 8.039 1 96.38 113 ARG B CA 1
ATOM 1891 C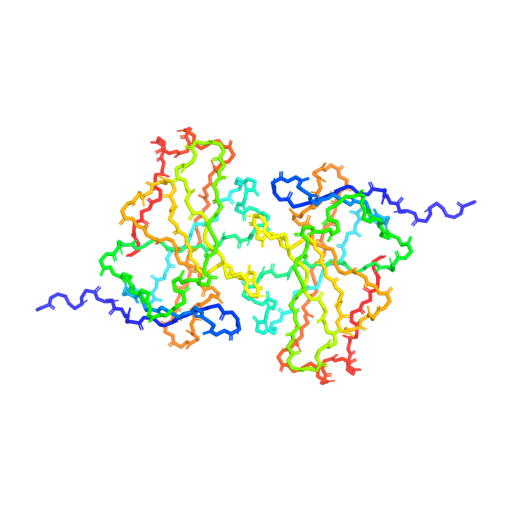 C . ARG B 1 113 ? 5.352 -14.133 7.863 1 96.38 113 ARG B C 1
ATOM 1893 O O . ARG B 1 113 ? 5.191 -13.367 6.906 1 96.38 113 ARG B O 1
ATOM 1900 N N . LYS B 1 114 ? 6.203 -13.992 8.797 1 96.62 114 LYS B N 1
ATOM 1901 C CA . LYS B 1 114 ? 7.156 -12.891 8.695 1 96.62 114 LYS B CA 1
ATOM 1902 C C . LYS B 1 114 ? 8.398 -13.312 7.91 1 96.62 114 LYS B C 1
ATOM 1904 O O . LYS B 1 114 ? 8.82 -14.469 7.98 1 96.62 114 LYS B O 1
ATOM 1909 N N . PHE B 1 115 ? 8.906 -12.453 7.18 1 97 115 PHE B N 1
ATOM 1910 C CA . PHE B 1 115 ? 10.164 -12.641 6.453 1 97 115 PHE B CA 1
ATOM 1911 C C . PHE B 1 115 ? 11.094 -11.453 6.668 1 97 115 PHE B C 1
ATOM 1913 O O . PHE B 1 115 ? 10.672 -10.305 6.562 1 97 115 PHE B O 1
ATOM 1920 N N . ASP B 1 116 ? 12.367 -11.742 7 1 97.38 116 ASP B N 1
ATOM 1921 C CA . ASP B 1 116 ? 13.352 -10.688 7.242 1 97.38 116 ASP B CA 1
ATOM 1922 C C . ASP B 1 116 ? 14.031 -10.266 5.941 1 97.38 116 ASP B C 1
ATOM 1924 O O . ASP B 1 116 ? 15.156 -10.688 5.656 1 97.38 116 ASP B O 1
ATOM 1928 N N . GLY B 1 117 ? 13.328 -9.344 5.246 1 96.56 117 GLY B N 1
ATOM 1929 C CA . GLY B 1 117 ? 13.844 -8.852 3.977 1 96.56 117 GLY B CA 1
ATOM 1930 C C . GLY B 1 117 ? 14.961 -7.84 4.141 1 96.56 117 GLY B C 1
ATOM 1931 O O . GLY B 1 117 ? 15.68 -7.547 3.184 1 96.56 117 GLY B O 1
ATOM 1932 N N . GLN B 1 118 ? 15.047 -7.246 5.301 1 96.81 118 GLN B N 1
ATOM 1933 C CA . GLN B 1 118 ? 16.188 -6.363 5.559 1 96.81 118 GLN B CA 1
ATOM 1934 C C . GLN B 1 118 ? 17.5 -7.141 5.559 1 96.81 118 GLN B C 1
ATOM 1936 O O . GLN B 1 118 ? 18.547 -6.602 5.191 1 96.81 118 GLN B O 1
ATOM 1941 N N . ASN B 1 119 ? 17.406 -8.383 6.043 1 96.88 119 ASN B N 1
ATOM 1942 C CA . ASN B 1 119 ? 18.516 -9.336 5.957 1 96.88 119 ASN B CA 1
ATOM 1943 C C . ASN B 1 119 ? 18.203 -10.477 4.996 1 96.88 119 ASN B C 1
ATOM 1945 O O . ASN B 1 119 ? 18.219 -11.641 5.387 1 96.88 119 ASN B O 1
ATOM 1949 N N . TRP B 1 120 ? 18.047 -10.18 3.777 1 95.19 120 TRP B N 1
ATOM 1950 C CA . TRP B 1 120 ? 17.453 -11.016 2.736 1 95.19 120 TRP B CA 1
ATOM 1951 C C . TRP B 1 120 ? 18.281 -12.273 2.523 1 95.19 120 TRP B C 1
ATOM 1953 O O . TRP B 1 120 ? 17.75 -13.391 2.553 1 95.19 120 TRP B O 1
ATOM 1963 N N . GLU B 1 121 ? 19.609 -12.055 2.34 1 94.75 121 GLU B N 1
ATOM 1964 C CA . GLU B 1 121 ? 20.453 -13.195 2.012 1 94.75 121 GLU B CA 1
ATOM 1965 C C . GLU B 1 121 ? 20.422 -14.242 3.121 1 94.75 121 GLU B C 1
ATOM 1967 O O . GLU B 1 121 ? 20.312 -15.438 2.85 1 94.75 121 GLU B O 1
ATOM 1972 N N . GLU B 1 122 ? 20.547 -13.773 4.293 1 95.56 122 GLU B N 1
ATOM 1973 C CA . GLU B 1 122 ? 20.5 -14.68 5.434 1 95.56 122 GLU B CA 1
ATOM 1974 C C . GLU B 1 122 ? 19.125 -15.328 5.57 1 95.56 122 GLU B C 1
ATOM 1976 O O . GLU B 1 122 ? 19.016 -16.516 5.852 1 95.56 122 GLU B O 1
ATOM 1981 N N . SER B 1 123 ? 18.078 -14.602 5.375 1 95.5 123 SER B N 1
ATOM 1982 C CA . SER B 1 123 ? 16.703 -15.086 5.516 1 95.5 123 SER B CA 1
ATOM 1983 C C . SER B 1 123 ? 16.375 -16.109 4.438 1 95.5 123 SER B C 1
ATOM 1985 O O . SER B 1 123 ? 15.68 -17.094 4.703 1 95.5 123 SER B O 1
ATOM 1987 N N . MET B 1 124 ? 16.844 -15.922 3.256 1 93.94 124 MET B N 1
ATOM 1988 C CA . MET B 1 124 ? 16.578 -16.844 2.148 1 93.94 124 MET B CA 1
ATOM 1989 C C . MET B 1 124 ? 17.219 -18.203 2.398 1 93.94 124 MET B C 1
ATOM 1991 O O . MET B 1 124 ? 16.703 -19.234 1.962 1 93.94 124 MET B O 1
ATOM 1995 N N . LYS B 1 125 ? 18.344 -18.234 3.098 1 93.88 125 LYS B N 1
ATOM 1996 C CA . LYS B 1 125 ? 19.016 -19.484 3.449 1 93.88 125 LYS B CA 1
ATOM 1997 C C . LYS B 1 125 ? 18.203 -20.266 4.48 1 93.88 125 LYS B C 1
ATOM 1999 O 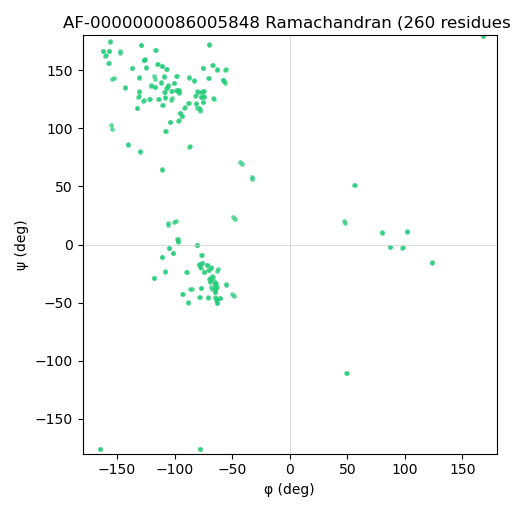O . LYS B 1 125 ? 18.141 -21.5 4.43 1 93.88 125 LYS B O 1
ATOM 2004 N N . ASN B 1 126 ? 17.484 -19.516 5.258 1 91.75 126 ASN B N 1
ATOM 2005 C CA . ASN B 1 126 ? 16.797 -20.141 6.391 1 91.75 126 ASN B CA 1
ATOM 2006 C C . ASN B 1 126 ? 15.367 -20.547 6.039 1 91.75 126 ASN B C 1
ATOM 2008 O O . ASN B 1 126 ? 14.898 -21.594 6.461 1 91.75 126 ASN B O 1
ATOM 2012 N N . GLU B 1 127 ? 14.617 -19.641 5.297 1 87.75 127 GLU B N 1
ATOM 2013 C CA . GLU B 1 127 ? 13.211 -19.859 4.961 1 87.75 127 GLU B CA 1
ATOM 2014 C C . GLU B 1 127 ? 12.82 -19.109 3.693 1 87.75 127 GLU B C 1
ATOM 2016 O O . GLU B 1 127 ? 12.422 -17.953 3.752 1 87.75 127 GLU B O 1
ATOM 2021 N N . LYS B 1 128 ? 12.812 -19.844 2.691 1 86.56 128 LYS B N 1
ATOM 2022 C CA . LYS B 1 128 ? 12.375 -19.281 1.413 1 86.56 128 LYS B CA 1
ATOM 2023 C C . LYS B 1 128 ? 10.852 -19.25 1.317 1 86.56 128 LYS B C 1
ATOM 2025 O O . LYS B 1 128 ? 10.188 -20.266 1.577 1 86.56 128 LYS B O 1
ATOM 2030 N N . PRO B 1 129 ? 10.344 -18.078 0.983 1 91.44 129 PRO B N 1
ATOM 2031 C CA . PRO B 1 129 ? 8.898 -18.078 0.747 1 91.44 129 PRO B CA 1
ATOM 2032 C C . PRO B 1 129 ? 8.477 -19.078 -0.333 1 91.44 129 PRO B C 1
ATOM 2034 O O . PRO B 1 129 ? 9.18 -19.234 -1.338 1 91.44 129 PRO B O 1
ATOM 2037 N N . MET B 1 130 ? 7.328 -19.734 -0.061 1 85.81 130 MET B N 1
ATOM 2038 C CA . MET B 1 130 ? 6.887 -20.797 -0.96 1 85.81 130 MET B CA 1
ATOM 2039 C C . MET B 1 130 ? 5.555 -20.438 -1.613 1 85.81 130 MET B C 1
ATOM 2041 O O . MET B 1 130 ? 4.871 -19.516 -1.172 1 85.81 130 MET B O 1
ATOM 2045 N N . HIS B 1 131 ? 5.27 -21.25 -2.617 1 85.56 131 HIS B N 1
ATOM 2046 C CA . HIS B 1 131 ? 3.992 -21.078 -3.303 1 85.56 131 HIS B CA 1
ATOM 2047 C C . HIS B 1 131 ? 2.83 -21.531 -2.422 1 85.56 131 HIS B C 1
ATOM 2049 O O . HIS B 1 131 ? 2.959 -22.484 -1.658 1 85.56 131 HIS B O 1
ATOM 2055 N N . SER B 1 132 ? 1.714 -20.75 -2.555 1 77.75 132 SER B N 1
ATOM 2056 C CA . SER B 1 132 ? 0.467 -21.109 -1.897 1 77.75 132 SER B CA 1
ATOM 2057 C C . SER B 1 132 ? -0.303 -22.141 -2.717 1 77.75 132 SER B C 1
ATOM 2059 O O . SER B 1 132 ? -0.164 -22.203 -3.941 1 77.75 132 SER B O 1
#

Nearest PDB structures (foldseek):
  3fac-assembly6_F  TM=8.236E-01  e=3.449E-09  Cereibacter sphaeroides 2.4.1
  4v5k-assembly1_AY  TM=5.148E-01  e=3.587E+00  Escherichia coli
  7xoi-assembly8_O  TM=3.698E-01  e=5.654E+00  Aspergillus sojae NBRC 4239
  3fac-assembly6_F  TM=8.234E-01  e=3.529E-09  Cereibacter sphaeroides 2.4.1
  4v5k-assembly1_AY  TM=5.146E-01  e=3.602E+00  Escherichia coli

Secondary structure (DSSP, 8-state):
-----EEEEEEE-SSSS-EEEEEEESEEEEEEE-SHHHHHHT--EEEEEGGGEEEEE-GGGEEEE--TTS-SEEEEETTT----EEE-TT-TTEEEEEGGGBPTTS--EEEEEEE-GGGHHHHHHH----B-/-----EEEEEEE-SSSS-EEEEEEESEEEEEEE-SHHHHHHT--EEEEEGGGEEEEE-GGGEEEE--TTS-SEEEEETTT----EEE-TT-TTEEEEEGGGBPTTS--EEEEEEE-GGGHHHHHHH----B-

Foldseek 3Di:
DVPVQWDKWKFADDVPQWIKIFTDHLAFEWEQEDDDVCVVLVATWAKAFPVRMGTPGNPVQWDWDADDVRQKTFIAGVPPGHGQWTQDSLHNRIITGGPVRIDPDRRDHYHYDYFHVVPPVVRSVVDGRDHD/DVPVQWDKWKFADDVPQWIKIFTGHLAFEWEQEDDDVCVVLVATWAKAFPVRMGTPGNPVQWDWDADDVRQKTFIAGVPPGHGQWTQDSLHNRIITGGPVRIDPDRRDHYHYDYFYVVPPVVRSVVDGRDHD

Radius of gyration: 18.77 Å; Cα contacts (8 Å, |Δi|>4): 610; chains: 2; bounding box: 43×66×46 Å

InterPro domains:
  IPR006913 CENP-V/GFA domain [PF04828] (9-104)
  IPR006913 CENP-V/GFA domain [PS51891] (9-121)
  IPR011057 Mss4-like superfamily [SSF51316] (7-112)
  IPR052355 Centromere protein V-like [PTHR28620] (3-128)

Sequence (264 aa):
MENNGLVKHSGGCHCGAVRFTVLASSKITIYVCNCSICTKKQIKGFIVSDENFELLQGKDNLIQYTFNTGGAKHLFCKTCGVQSFYKPRSNPEGISVMTYCIDPGTITEIKERKFDGQNWEESMKNEKPMHSMENNGLVKHSGGCHCGAVRFTVLASSKITIYVCNCSICTKKQIKGFIVSDENFELLQGKDNLIQYTFNTGGAKHLFCKTCGVQSFYKPRSNPEGISVMTYCIDPGTITEIKERKFDGQNWEESMKNEKPMHS

Organism: Nephila pilipes (NCBI:txid299642)